Protein AF-A0A1D2A788-F1 (afdb_monomer_lite)

Organism: Auxenochlorella protothecoides (NCBI:txid3075)

InterPro domains:
  IPR019136 Transcription factor IIIC subunit 5, HTH domain [PF09734] (61-169)
  IPR040454 Transcription factor IIIC subunit Tfc1/Sfc1 [PTHR13230] (55-294)

pLDDT: mean 72.05, std 22.32, range [30.08, 96.31]

Structure (mmCIF, N/CA/C/O backbone):
data_AF-A0A1D2A788-F1
#
_entry.id   AF-A0A1D2A788-F1
#
loop_
_atom_site.group_PDB
_atom_site.id
_atom_site.type_symbol
_atom_site.label_atom_id
_atom_site.label_alt_id
_atom_site.label_comp_id
_atom_site.label_asym_id
_atom_site.label_entity_id
_atom_site.label_seq_id
_atom_site.pdbx_PDB_ins_code
_atom_site.Cartn_x
_atom_site.Cartn_y
_atom_site.Cartn_z
_atom_site.occupancy
_atom_site.B_iso_or_equiv
_atom_site.auth_seq_id
_atom_site.auth_comp_id
_atom_site.auth_asym_id
_atom_site.auth_atom_id
_atom_site.pdbx_PDB_model_num
ATOM 1 N N . MET A 1 1 ? -12.471 14.822 -64.734 1.00 42.50 1 MET A N 1
ATOM 2 C CA . MET A 1 1 ? -12.160 13.575 -65.464 1.00 42.50 1 MET A CA 1
ATOM 3 C C . MET A 1 1 ? -12.622 12.397 -64.624 1.00 42.50 1 MET A C 1
ATOM 5 O O . MET A 1 1 ? -12.261 12.350 -63.457 1.00 42.50 1 MET A O 1
ATOM 9 N N . GLN A 1 2 ? -13.419 11.494 -65.193 1.00 41.41 2 GLN A N 1
ATOM 10 C CA . GLN A 1 2 ? -13.737 10.174 -64.632 1.00 41.41 2 GLN A CA 1
ATOM 11 C C . GLN A 1 2 ? -13.157 9.117 -65.580 1.00 41.41 2 GLN A C 1
ATOM 13 O O . GLN A 1 2 ? -13.303 9.297 -66.782 1.00 41.41 2 GLN A O 1
ATOM 18 N N . TYR A 1 3 ? -12.551 8.053 -65.051 1.00 36.00 3 TYR A N 1
ATOM 19 C CA . TYR A 1 3 ? -12.364 6.714 -65.649 1.00 36.00 3 TYR A CA 1
ATOM 20 C C . TYR A 1 3 ? -11.919 5.823 -64.460 1.00 36.00 3 TYR A C 1
ATOM 22 O O . TYR A 1 3 ? -10.944 6.188 -63.811 1.00 36.00 3 TYR A O 1
ATOM 30 N N . VAL A 1 4 ? -12.671 4.853 -63.913 1.00 33.19 4 VAL A N 1
ATOM 31 C CA . VAL A 1 4 ? -13.422 3.680 -64.441 1.00 33.19 4 VAL A CA 1
ATOM 32 C C . VAL A 1 4 ? -12.551 2.404 -64.492 1.00 33.19 4 VAL A C 1
ATOM 34 O O . VAL A 1 4 ? -11.349 2.474 -64.724 1.00 33.19 4 VAL A O 1
ATOM 37 N N . GLN A 1 5 ? -13.176 1.264 -64.166 1.00 36.97 5 GLN A N 1
ATOM 38 C CA . GLN A 1 5 ? -12.629 -0.107 -64.035 1.00 36.97 5 GLN A CA 1
ATOM 39 C C . GLN A 1 5 ? -12.321 -0.732 -65.437 1.00 36.97 5 GLN A C 1
ATOM 41 O O . GLN A 1 5 ? -12.487 -0.036 -66.435 1.00 36.97 5 GLN A O 1
ATOM 46 N N . SER A 1 6 ? -11.845 -1.973 -65.655 1.00 34.47 6 SER A N 1
ATOM 47 C CA . SER A 1 6 ? -11.865 -3.246 -64.885 1.00 34.47 6 SER A CA 1
ATOM 48 C C . SER A 1 6 ? -10.710 -4.185 -65.335 1.00 34.47 6 SER A C 1
ATOM 50 O O . SER A 1 6 ? -10.154 -3.972 -66.407 1.00 34.47 6 SER A O 1
ATOM 52 N N . ASP A 1 7 ? -10.177 -5.087 -64.495 1.00 38.56 7 ASP A N 1
ATOM 53 C CA . ASP A 1 7 ? -10.473 -6.550 -64.367 1.00 38.56 7 ASP A CA 1
ATOM 54 C C . ASP A 1 7 ? -10.352 -7.411 -65.652 1.00 38.56 7 ASP A C 1
ATOM 56 O O . ASP A 1 7 ? -11.171 -7.263 -66.555 1.00 38.56 7 ASP A O 1
ATOM 60 N N . THR A 1 8 ? -9.419 -8.381 -65.657 1.00 32.81 8 THR A N 1
ATOM 61 C CA . THR A 1 8 ? -9.523 -9.706 -66.323 1.00 32.81 8 THR A CA 1
ATOM 62 C C . THR A 1 8 ? -8.589 -10.752 -65.664 1.00 32.81 8 THR A C 1
ATOM 64 O O . THR A 1 8 ? -7.524 -10.416 -65.150 1.00 32.81 8 THR A O 1
ATOM 67 N N . ARG A 1 9 ? -9.003 -12.036 -65.674 1.00 37.34 9 ARG A N 1
ATOM 68 C CA . ARG A 1 9 ? -8.348 -13.245 -65.074 1.00 37.34 9 ARG A CA 1
ATOM 69 C C . ARG A 1 9 ? -8.017 -14.271 -66.208 1.00 37.34 9 ARG A C 1
ATOM 71 O O . ARG A 1 9 ? -7.985 -13.775 -67.337 1.00 37.34 9 ARG A O 1
ATOM 78 N N . PRO A 1 10 ? -7.814 -15.620 -66.069 1.00 43.97 10 PRO A N 1
ATOM 79 C CA . PRO A 1 10 ? -7.845 -16.602 -64.946 1.00 43.97 10 PRO A CA 1
ATOM 80 C C . PRO A 1 10 ? -6.399 -16.926 -64.446 1.00 43.97 10 PRO A C 1
ATOM 82 O O . PRO A 1 10 ? -5.558 -16.046 -64.598 1.00 43.97 10 PRO A O 1
ATOM 85 N N . CYS A 1 11 ? -5.963 -18.016 -63.777 1.00 33.34 11 CYS A N 1
ATOM 86 C CA . CYS A 1 11 ? -6.418 -19.390 -63.408 1.00 33.34 11 CYS A CA 1
ATOM 87 C C . CYS A 1 11 ? -6.206 -19.634 -61.882 1.00 33.34 11 CYS A C 1
ATOM 89 O O . CYS A 1 11 ? -5.687 -18.746 -61.212 1.00 33.34 11 CYS A O 1
ATOM 91 N N . GLU A 1 12 ? -6.638 -20.691 -61.170 1.00 35.47 12 GLU A N 1
ATOM 92 C CA . GLU A 1 12 ? -6.896 -22.142 -61.392 1.00 35.47 12 GLU A CA 1
ATOM 93 C C . GLU A 1 12 ? -5.656 -23.065 -61.501 1.00 35.47 12 GLU A C 1
ATOM 95 O O . GLU A 1 12 ? -4.710 -22.737 -62.206 1.00 35.47 12 GLU A O 1
ATOM 100 N N . ALA A 1 13 ? -5.607 -24.262 -60.888 1.00 32.56 13 ALA A N 1
ATOM 101 C CA . ALA A 1 13 ? -6.345 -24.822 -59.734 1.00 32.56 13 ALA A CA 1
ATOM 102 C C . ALA A 1 13 ? -5.654 -26.119 -59.232 1.00 32.56 13 ALA A C 1
ATOM 104 O O . ALA A 1 13 ? -5.065 -26.846 -60.029 1.00 32.56 13 ALA A O 1
ATOM 105 N N . ALA A 1 14 ? -5.783 -26.456 -57.942 1.00 31.45 14 ALA A N 1
ATOM 106 C CA . ALA A 1 14 ? -5.516 -27.799 -57.404 1.00 31.45 14 ALA A CA 1
ATOM 107 C C . ALA A 1 14 ? -6.359 -28.029 -56.133 1.00 31.45 14 ALA A C 1
ATOM 109 O O . ALA A 1 14 ? -6.328 -27.206 -55.219 1.00 31.45 14 ALA A O 1
ATOM 110 N N . SER A 1 15 ? -7.137 -29.114 -56.094 1.00 31.67 15 SER A N 1
ATOM 111 C CA . SER A 1 15 ? -8.237 -29.298 -55.130 1.00 31.67 15 SER A CA 1
ATOM 112 C C . SER A 1 15 ? -7.939 -30.298 -54.007 1.00 31.67 15 SER A C 1
ATOM 114 O O . SER A 1 15 ? -7.085 -31.173 -54.133 1.00 31.67 15 SER A O 1
ATOM 116 N N . LEU A 1 16 ? -8.716 -30.184 -52.925 1.00 41.06 16 LEU A N 1
ATOM 117 C CA . LEU A 1 16 ? -8.833 -31.170 -51.841 1.00 41.06 16 LEU A CA 1
ATOM 118 C C . LEU A 1 16 ? -9.445 -32.499 -52.346 1.00 41.06 16 LEU A C 1
ATOM 120 O O . LEU A 1 16 ? -10.092 -32.524 -53.395 1.00 41.06 16 LEU A O 1
ATOM 124 N N . PRO A 1 17 ? -9.307 -33.588 -51.571 1.00 38.03 17 PRO A N 1
ATOM 125 C CA . PRO A 1 17 ? -10.432 -33.985 -50.709 1.00 38.03 17 PRO A CA 1
ATOM 126 C C . PRO A 1 17 ? -10.072 -33.894 -49.210 1.00 38.03 17 PRO A C 1
ATOM 128 O O . PRO A 1 17 ? -8.906 -34.012 -48.852 1.00 38.03 17 PRO A O 1
ATOM 131 N N . SER A 1 18 ? -10.968 -33.570 -48.272 1.00 35.66 18 SER A N 1
ATOM 132 C CA . SER A 1 18 ? -12.422 -33.804 -48.150 1.00 35.66 18 SER A CA 1
ATOM 133 C C . SER A 1 18 ? -12.797 -35.207 -47.665 1.00 35.66 18 SER A C 1
ATOM 135 O O . SER A 1 18 ? -13.209 -36.044 -48.458 1.00 35.66 18 SER A O 1
ATOM 137 N N . ASP A 1 19 ? -12.789 -35.372 -46.344 1.00 32.19 19 ASP A N 1
ATOM 138 C CA . ASP A 1 19 ? -13.819 -36.127 -45.622 1.00 32.19 19 ASP A CA 1
ATOM 139 C C . ASP A 1 19 ? -14.346 -35.241 -44.482 1.00 32.19 19 ASP A C 1
ATOM 141 O O . ASP A 1 19 ? -13.608 -34.405 -43.952 1.00 32.19 19 ASP A O 1
ATOM 145 N N . ALA A 1 20 ? -15.633 -35.358 -44.144 1.00 34.03 20 ALA A N 1
ATOM 146 C CA . ALA A 1 20 ? -16.312 -34.413 -43.255 1.00 34.03 20 ALA A CA 1
ATOM 147 C C . ALA A 1 20 ? -17.452 -35.053 -42.450 1.00 34.03 20 ALA A C 1
ATOM 149 O O . ALA A 1 20 ? -18.209 -35.859 -42.981 1.00 34.03 20 ALA A O 1
ATOM 150 N N . ILE A 1 21 ? -17.654 -34.577 -41.216 1.00 38.47 21 ILE A N 1
ATOM 151 C CA . ILE A 1 21 ? -18.960 -34.562 -40.535 1.00 38.47 21 ILE A CA 1
ATOM 152 C C . ILE A 1 21 ? -19.131 -33.184 -39.858 1.00 38.47 21 ILE A C 1
ATOM 154 O O . ILE A 1 21 ? -18.178 -32.693 -39.249 1.00 38.47 21 ILE A O 1
ATOM 158 N N . PRO A 1 22 ? -20.300 -32.522 -39.979 1.00 39.50 22 PRO A N 1
ATOM 159 C CA . PRO A 1 22 ? -20.513 -31.171 -39.461 1.00 39.50 22 PRO A CA 1
ATOM 160 C C . PRO A 1 22 ? -21.091 -31.143 -38.036 1.00 39.50 22 PRO A C 1
ATOM 162 O O . PRO A 1 22 ? -21.820 -32.043 -37.630 1.00 39.50 22 PRO A O 1
ATOM 165 N N . GLY A 1 23 ? -20.878 -30.025 -37.332 1.00 49.38 23 GLY A N 1
ATOM 166 C CA . GLY A 1 23 ? -21.744 -29.611 -36.220 1.00 49.38 23 GLY A CA 1
ATOM 167 C C . GLY A 1 23 ? -21.335 -30.055 -34.813 1.00 49.38 23 GLY A C 1
ATOM 168 O O . GLY A 1 23 ? -22.097 -30.747 -34.146 1.00 49.38 23 GLY A O 1
ATOM 169 N N . ALA A 1 24 ? -20.201 -29.561 -34.309 1.00 35.31 24 ALA A N 1
ATOM 170 C CA . ALA A 1 24 ? -19.938 -29.499 -32.869 1.00 35.31 24 ALA A CA 1
ATOM 171 C C . ALA A 1 24 ? -19.079 -28.272 -32.517 1.00 35.31 24 ALA A C 1
ATOM 173 O O . ALA A 1 24 ? -17.955 -28.144 -32.999 1.00 35.31 24 ALA A O 1
ATOM 174 N N . LEU A 1 25 ? -19.579 -27.392 -31.640 1.00 48.88 25 LEU A N 1
ATOM 175 C CA . LEU A 1 25 ? -18.682 -26.591 -30.801 1.00 48.88 25 LEU A CA 1
ATOM 176 C C . LEU A 1 25 ? -18.132 -27.522 -29.708 1.00 48.88 25 LEU A C 1
ATOM 178 O O . LEU A 1 25 ? -18.936 -28.227 -29.095 1.00 48.88 25 LEU A O 1
ATOM 182 N N . PRO A 1 26 ? -16.827 -27.498 -29.388 1.00 44.31 26 PRO A N 1
ATOM 183 C CA . PRO A 1 26 ? -16.365 -27.986 -28.096 1.00 44.31 26 PRO A CA 1
ATOM 184 C C . PRO A 1 26 ? -16.891 -27.036 -26.994 1.00 44.31 26 PRO A C 1
ATOM 186 O O . PRO A 1 26 ? -16.586 -25.840 -27.038 1.00 44.31 26 PRO A O 1
ATOM 189 N N . PRO A 1 27 ? -17.711 -27.512 -26.036 1.00 36.62 27 PRO A N 1
ATOM 190 C CA . PRO A 1 27 ? -18.237 -26.688 -24.947 1.00 36.62 27 PRO A CA 1
ATOM 191 C C . PRO A 1 27 ? -17.208 -26.532 -23.811 1.00 36.62 27 PRO A C 1
ATOM 193 O O . PRO A 1 27 ? -16.157 -27.172 -23.826 1.00 36.62 27 PRO A O 1
ATOM 196 N N . GLY A 1 28 ? -17.537 -25.725 -22.794 1.00 33.78 28 GLY A N 1
ATOM 197 C CA . GLY A 1 28 ? -16.787 -25.689 -21.527 1.00 33.78 28 GLY A CA 1
ATOM 198 C C . GLY A 1 28 ? -16.074 -24.378 -21.185 1.00 33.78 28 GLY A C 1
ATOM 199 O O . GLY A 1 28 ? -15.173 -24.386 -20.352 1.00 33.78 28 GLY A O 1
ATOM 200 N N . PHE A 1 29 ? -16.470 -23.238 -21.766 1.00 36.53 29 PHE A N 1
ATOM 201 C CA . PHE A 1 29 ? -16.061 -21.914 -21.260 1.00 36.53 29 PHE A CA 1
ATOM 202 C C . PHE A 1 29 ? -16.920 -21.470 -20.057 1.00 36.53 29 PHE A C 1
ATOM 204 O O . PHE A 1 29 ? -17.380 -20.329 -19.977 1.00 36.53 29 PHE A O 1
ATOM 211 N N . ASP A 1 30 ? -17.139 -22.387 -19.114 1.00 35.66 30 ASP A N 1
ATOM 212 C CA . ASP A 1 30 ? -17.884 -22.119 -17.891 1.00 35.66 30 ASP A CA 1
ATOM 213 C C . ASP A 1 30 ? -17.066 -21.215 -16.968 1.00 35.66 30 ASP A C 1
ATOM 215 O O . ASP A 1 30 ? -16.058 -21.607 -16.379 1.00 35.66 30 ASP A O 1
ATOM 219 N N . ARG A 1 31 ? -17.533 -19.973 -16.815 1.00 47.28 31 ARG A N 1
ATOM 220 C CA . ARG A 1 31 ? -17.106 -19.080 -15.733 1.00 47.28 31 ARG A CA 1
ATOM 221 C C . ARG A 1 31 ? -17.826 -19.451 -14.436 1.00 47.28 31 ARG A C 1
ATOM 223 O O . ARG A 1 31 ? -18.517 -18.618 -13.857 1.00 47.28 31 ARG A O 1
ATOM 230 N N . GLU A 1 32 ? -17.638 -20.688 -13.989 1.00 37.59 32 GLU A N 1
ATOM 231 C CA . GLU A 1 32 ? -17.997 -21.111 -12.635 1.00 37.59 32 GLU A CA 1
ATOM 232 C C . GLU A 1 32 ? -17.168 -20.296 -11.624 1.00 37.59 32 GLU A C 1
ATOM 234 O O . GLU A 1 32 ? -15.934 -20.403 -11.608 1.00 37.59 32 GLU A O 1
ATOM 239 N N . PRO A 1 33 ? -17.787 -19.449 -10.780 1.00 40.97 33 PRO A N 1
ATOM 240 C CA . PRO A 1 33 ? -17.085 -18.865 -9.650 1.00 40.97 33 PRO A CA 1
ATOM 241 C C . PRO A 1 33 ? -16.833 -19.968 -8.616 1.00 40.97 33 PRO A C 1
ATOM 243 O O . PRO A 1 33 ? -17.739 -20.732 -8.294 1.00 40.97 33 PRO A O 1
ATOM 246 N N . LEU A 1 34 ? -15.624 -20.036 -8.048 1.00 35.53 34 LEU A N 1
ATOM 247 C CA . LEU A 1 34 ? -15.287 -21.026 -7.017 1.00 35.53 34 LEU A CA 1
ATOM 248 C C . LEU A 1 34 ? -15.974 -20.717 -5.672 1.00 35.53 34 LEU A C 1
ATOM 250 O O . LEU A 1 34 ? -15.359 -20.260 -4.708 1.00 35.53 34 LEU A O 1
ATOM 254 N N . CYS A 1 35 ? -17.265 -21.018 -5.613 1.00 43.53 35 CYS A N 1
ATOM 255 C CA . CYS A 1 35 ? -18.026 -21.304 -4.407 1.00 43.53 35 CYS A CA 1
ATOM 256 C C . CYS A 1 35 ? -18.277 -22.827 -4.391 1.00 43.53 35 CYS A C 1
ATOM 258 O O . CYS A 1 35 ? -18.547 -23.424 -5.421 1.00 43.53 35 CYS A O 1
ATOM 260 N N . THR A 1 36 ? -18.174 -23.542 -3.274 1.00 37.28 36 THR A N 1
ATOM 261 C CA . THR A 1 36 ? -18.467 -23.135 -1.894 1.00 37.28 36 THR A CA 1
ATOM 262 C C . THR A 1 36 ? -17.480 -23.742 -0.888 1.00 37.28 36 THR A C 1
ATOM 264 O O . THR A 1 36 ? -16.831 -24.749 -1.160 1.00 37.28 36 THR A O 1
ATOM 267 N N . LEU A 1 37 ? -17.437 -23.169 0.318 1.00 38.56 37 LEU A N 1
ATOM 268 C CA . LEU A 1 37 ? -17.090 -23.899 1.542 1.00 38.56 37 LEU A CA 1
ATOM 269 C C . LEU A 1 37 ? -18.203 -23.677 2.591 1.00 38.56 37 LEU A C 1
ATOM 271 O O . LEU A 1 37 ? -18.884 -22.650 2.519 1.00 38.56 37 LEU A O 1
ATOM 275 N N . PRO A 1 38 ? -18.452 -24.625 3.520 1.00 35.03 38 PRO A N 1
ATOM 276 C CA . PRO A 1 38 ? -19.708 -24.659 4.278 1.00 35.03 38 PRO A CA 1
ATOM 277 C C . PRO A 1 38 ? -19.782 -23.654 5.446 1.00 35.03 38 PRO A C 1
ATOM 279 O O . PRO A 1 38 ? -18.748 -23.233 5.969 1.00 35.03 38 PRO A O 1
ATOM 282 N N . PRO A 1 39 ? -20.995 -23.296 5.913 1.00 53.69 39 PRO A N 1
ATOM 283 C CA . PRO A 1 39 ? -21.180 -22.274 6.937 1.00 53.69 39 PRO A CA 1
ATOM 284 C C . PRO A 1 39 ? -21.062 -22.816 8.373 1.00 53.69 39 PRO A C 1
ATOM 286 O O . PRO A 1 39 ? -21.968 -23.471 8.882 1.00 53.69 39 PRO A O 1
ATOM 289 N N . ALA A 1 40 ? -19.996 -22.431 9.074 1.00 38.56 40 ALA A N 1
ATOM 290 C CA . ALA A 1 40 ? -19.970 -22.345 10.535 1.00 38.56 40 ALA A CA 1
ATOM 291 C C . ALA A 1 40 ? -18.965 -21.266 10.973 1.00 38.56 40 ALA A C 1
ATOM 293 O O . ALA A 1 40 ? -17.880 -21.166 10.411 1.00 38.56 40 ALA A O 1
ATOM 294 N N . PHE A 1 41 ? -19.323 -20.469 11.985 1.00 36.41 41 PHE A N 1
ATOM 295 C CA . PHE A 1 41 ? -18.475 -19.426 12.586 1.00 36.41 41 PHE A CA 1
ATOM 296 C C . PHE A 1 41 ? -17.942 -18.350 11.622 1.00 36.41 41 PHE A C 1
ATOM 298 O O . PHE A 1 41 ? -16.736 -18.175 11.451 1.00 36.41 41 PHE A O 1
ATOM 305 N N . LEU A 1 42 ? -18.854 -17.515 11.109 1.00 38.78 42 LEU A N 1
ATOM 306 C CA . LEU A 1 42 ? -18.528 -16.188 10.570 1.00 38.78 42 LEU A CA 1
ATOM 307 C C . LEU A 1 42 ? -18.001 -15.243 11.673 1.00 38.78 42 LEU A C 1
ATOM 309 O O . LEU A 1 42 ? -18.662 -14.289 12.077 1.00 38.78 42 LEU A O 1
ATOM 313 N N . ARG A 1 43 ? -16.766 -15.469 12.131 1.00 43.84 43 ARG A N 1
ATOM 314 C CA . ARG A 1 43 ? -15.893 -14.367 12.547 1.00 43.84 43 ARG A CA 1
ATOM 315 C C . ARG A 1 43 ? -15.213 -13.866 11.279 1.00 43.84 43 ARG A C 1
ATOM 317 O O . ARG A 1 43 ? -14.295 -14.507 10.778 1.00 43.84 43 ARG A O 1
ATOM 324 N N . GLY A 1 44 ? -15.722 -12.762 10.729 1.00 40.88 44 GLY A N 1
ATOM 325 C CA . GLY A 1 44 ? -15.125 -12.123 9.554 1.00 40.88 44 GLY A CA 1
ATOM 326 C C . GLY A 1 44 ? -13.669 -11.702 9.808 1.00 40.88 44 GLY A C 1
ATOM 327 O O . GLY A 1 44 ? -13.251 -11.638 10.967 1.00 40.88 44 GLY A O 1
ATOM 328 N N . PRO A 1 45 ? -12.886 -11.403 8.754 1.00 40.12 45 PRO A N 1
ATOM 329 C CA . PRO A 1 45 ? -11.501 -10.963 8.896 1.00 40.12 45 PRO A CA 1
ATOM 330 C C . PRO A 1 45 ? -11.450 -9.633 9.660 1.00 40.12 45 PRO A C 1
ATOM 332 O O . PRO A 1 45 ? -11.678 -8.560 9.102 1.00 40.12 45 PRO A O 1
ATOM 335 N N . VAL A 1 46 ? -11.179 -9.705 10.964 1.00 42.78 46 VAL A N 1
ATOM 336 C CA . VAL A 1 46 ? -11.128 -8.527 11.831 1.00 42.78 46 VAL A CA 1
ATOM 337 C C . VAL A 1 46 ? -9.908 -7.697 11.440 1.00 42.78 46 VAL A C 1
ATOM 339 O O . VAL A 1 46 ? -8.770 -8.119 11.656 1.00 42.78 46 VAL A O 1
ATOM 342 N N . TYR A 1 47 ? -10.125 -6.497 10.892 1.00 42.03 47 TYR A N 1
ATOM 343 C CA . TYR A 1 47 ? -9.052 -5.562 10.526 1.00 42.03 47 TYR A CA 1
ATOM 344 C C . TYR A 1 47 ? -8.442 -4.852 11.758 1.00 42.03 47 TYR A C 1
ATOM 346 O O . TYR A 1 47 ? -8.290 -3.632 11.819 1.00 42.03 47 TYR A O 1
ATOM 354 N N . GLU A 1 48 ? -8.062 -5.653 12.754 1.00 36.59 48 GLU A N 1
ATOM 355 C CA . GLU A 1 48 ? -7.318 -5.265 13.954 1.00 36.59 48 GLU A CA 1
ATOM 356 C C . GLU A 1 48 ? -5.885 -5.823 13.963 1.00 36.59 48 GLU A C 1
ATOM 358 O O . GLU A 1 48 ? -5.178 -5.691 14.954 1.00 36.59 48 GLU A O 1
ATOM 363 N N . PHE A 1 49 ? -5.366 -6.385 12.866 1.00 38.62 49 PHE A N 1
ATOM 364 C CA . PHE A 1 49 ? -4.027 -7.006 12.857 1.00 38.62 49 PHE A CA 1
ATOM 365 C C . PHE A 1 49 ? -2.814 -6.044 12.921 1.00 38.62 49 PHE A C 1
ATOM 367 O O . PHE A 1 49 ? -1.669 -6.463 12.754 1.00 38.62 49 PHE A O 1
ATOM 374 N N . TYR A 1 50 ? -3.042 -4.773 13.277 1.00 36.47 50 TYR A N 1
ATOM 375 C CA . TYR A 1 50 ? -2.019 -3.856 13.815 1.00 36.47 50 TYR A CA 1
ATOM 376 C C . TYR A 1 50 ? -2.206 -3.502 15.304 1.00 36.47 50 TYR A C 1
ATOM 378 O O . TYR A 1 50 ? -1.361 -2.827 15.889 1.00 36.47 50 TYR A O 1
ATOM 386 N N . HIS A 1 51 ? -3.267 -3.994 15.943 1.00 39.56 51 HIS A N 1
ATOM 387 C CA . HIS A 1 51 ? -3.651 -3.738 17.330 1.00 39.56 51 HIS A CA 1
ATOM 388 C C . HIS A 1 51 ? -3.140 -4.808 18.319 1.00 39.56 51 HIS A C 1
ATOM 390 O O . HIS A 1 51 ? -3.737 -5.026 19.370 1.00 39.56 51 HIS A O 1
ATOM 396 N N . THR A 1 52 ? -1.964 -5.414 18.075 1.00 30.08 52 THR A N 1
ATOM 397 C CA . THR A 1 52 ? -1.255 -6.105 19.172 1.00 30.08 52 THR A CA 1
ATOM 398 C C . THR A 1 52 ? -0.856 -5.074 20.227 1.00 30.08 52 THR A C 1
ATOM 400 O O . THR A 1 52 ? -0.020 -4.205 19.956 1.00 30.08 52 THR A O 1
ATOM 403 N N . ALA A 1 53 ? -1.475 -5.177 21.401 1.00 33.44 53 ALA A N 1
ATOM 404 C CA . ALA A 1 53 ? -1.432 -4.220 22.499 1.00 33.44 53 ALA A CA 1
ATOM 405 C C . ALA A 1 53 ? -0.047 -3.623 22.806 1.00 33.44 53 ALA A C 1
ATOM 407 O O . ALA A 1 53 ? 0.956 -4.330 22.835 1.00 33.44 53 ALA A O 1
ATOM 408 N N . ALA A 1 54 ? -0.047 -2.318 23.109 1.00 35.84 54 ALA A N 1
ATOM 409 C CA . ALA A 1 54 ? 0.852 -1.609 24.033 1.00 35.84 54 ALA A CA 1
ATOM 410 C C . ALA A 1 54 ? 2.378 -1.867 23.981 1.00 35.84 54 ALA A C 1
ATOM 412 O O . ALA A 1 54 ? 3.073 -1.458 24.907 1.00 35.84 54 ALA A O 1
ATOM 413 N N . ALA A 1 55 ? 2.913 -2.453 22.905 1.00 39.84 55 ALA A N 1
ATOM 414 C CA . ALA A 1 55 ? 4.329 -2.798 22.785 1.00 39.84 55 ALA A CA 1
ATOM 415 C C . ALA A 1 55 ? 5.228 -1.610 23.158 1.00 39.84 55 ALA A C 1
ATOM 417 O O . ALA A 1 55 ? 5.069 -0.504 22.620 1.00 39.84 55 ALA A O 1
ATOM 418 N N . SER A 1 56 ? 6.176 -1.823 24.066 1.00 48.28 56 SER A N 1
ATOM 419 C CA . SER A 1 56 ? 7.110 -0.789 24.514 1.00 48.28 56 SER A CA 1
ATOM 420 C C . SER A 1 56 ? 7.906 -0.195 23.342 1.00 48.28 56 SER A C 1
ATOM 422 O O . SER A 1 56 ? 8.055 -0.806 22.278 1.00 48.28 56 SER A O 1
ATOM 424 N N . LEU A 1 57 ? 8.471 1.008 23.509 1.00 50.91 57 LEU A N 1
ATOM 425 C CA . LEU A 1 57 ? 9.392 1.556 22.499 1.00 50.91 57 LEU A CA 1
ATOM 426 C C . LEU A 1 57 ? 10.621 0.651 22.301 1.00 50.91 57 LEU A C 1
ATOM 428 O O . LEU A 1 57 ? 11.166 0.608 21.198 1.00 50.91 57 LEU A O 1
ATOM 432 N N . GLN A 1 58 ? 11.018 -0.112 23.327 1.00 45.12 58 GLN A N 1
ATOM 433 C CA . GLN A 1 58 ? 12.023 -1.170 23.220 1.00 45.12 58 GLN A CA 1
ATOM 434 C C . GLN A 1 58 ? 11.546 -2.330 22.345 1.00 45.12 58 GLN A C 1
ATOM 436 O O . GLN A 1 58 ? 12.255 -2.667 21.404 1.00 45.12 58 GLN A O 1
ATOM 441 N N . GLU A 1 59 ? 10.349 -2.883 22.552 1.00 41.44 59 GLU A N 1
ATOM 442 C CA . GLU A 1 59 ? 9.809 -3.934 21.676 1.00 41.44 59 GLU A CA 1
ATOM 443 C C . GLU A 1 59 ? 9.604 -3.465 20.239 1.00 41.44 59 GLU A C 1
ATOM 445 O O . GLU A 1 59 ? 9.913 -4.207 19.315 1.00 41.44 59 GLU A O 1
ATOM 450 N N . ARG A 1 60 ? 9.110 -2.242 20.006 1.00 47.62 60 ARG A N 1
ATOM 451 C CA . ARG A 1 60 ? 8.951 -1.719 18.637 1.00 47.62 60 ARG A CA 1
ATOM 452 C C . ARG A 1 60 ? 10.307 -1.581 17.942 1.00 47.62 60 ARG A C 1
ATOM 454 O O . ARG A 1 60 ? 10.445 -2.002 16.795 1.00 47.62 60 ARG A O 1
ATOM 461 N N . ARG A 1 61 ? 11.330 -1.092 18.655 1.00 43.03 61 ARG A N 1
ATOM 462 C CA . ARG A 1 61 ? 12.724 -1.057 18.174 1.00 43.03 61 ARG A CA 1
ATOM 463 C C . ARG A 1 61 ? 13.337 -2.457 18.031 1.00 43.03 61 ARG A C 1
ATOM 465 O O . ARG A 1 61 ? 14.162 -2.652 17.144 1.00 43.03 61 ARG A O 1
ATOM 472 N N . ALA A 1 62 ? 12.930 -3.428 18.849 1.00 37.97 62 ALA A N 1
ATOM 473 C CA . ALA A 1 62 ? 13.352 -4.824 18.747 1.00 37.97 62 ALA A CA 1
ATOM 474 C C . ALA A 1 62 ? 12.732 -5.496 17.516 1.00 37.97 62 ALA A C 1
ATOM 476 O O . ALA A 1 62 ? 13.483 -5.992 16.690 1.00 37.97 62 ALA A O 1
ATOM 477 N N . ARG A 1 63 ? 11.410 -5.396 17.306 1.00 47.25 63 ARG A N 1
ATOM 478 C CA . ARG A 1 63 ? 10.704 -5.880 16.102 1.00 47.25 63 ARG A CA 1
ATOM 479 C C . ARG A 1 63 ? 11.251 -5.232 14.817 1.00 47.25 63 ARG A C 1
ATOM 481 O O . ARG A 1 63 ? 11.364 -5.895 13.792 1.00 47.25 63 ARG A O 1
ATOM 488 N N . GLN A 1 64 ? 11.663 -3.959 14.869 1.00 44.38 64 GLN A N 1
ATOM 489 C CA . GLN A 1 64 ? 12.374 -3.293 13.763 1.00 44.38 64 GLN A CA 1
ATOM 490 C C . GLN A 1 64 ? 13.804 -3.820 13.530 1.00 44.38 64 GLN A C 1
ATOM 492 O O . GLN A 1 64 ? 14.285 -3.758 12.402 1.00 44.38 64 GLN A O 1
ATOM 497 N N . ARG A 1 65 ? 14.486 -4.334 14.563 1.00 39.12 65 ARG A N 1
ATOM 498 C CA . ARG A 1 65 ? 15.852 -4.892 14.484 1.00 39.12 65 ARG A CA 1
ATOM 499 C C . ARG A 1 65 ? 15.893 -6.406 14.240 1.00 39.12 65 ARG A C 1
ATOM 501 O O . ARG A 1 65 ? 16.872 -6.878 13.679 1.00 39.12 65 ARG A O 1
ATOM 508 N N . SER A 1 66 ? 14.842 -7.145 14.595 1.00 42.59 66 SER A N 1
ATOM 509 C CA . SER A 1 66 ? 14.670 -8.585 14.336 1.00 42.59 66 SER A CA 1
ATOM 510 C C . SER A 1 66 ? 13.988 -8.881 12.993 1.00 42.59 66 SER A C 1
ATOM 512 O O . SER A 1 66 ? 13.686 -10.030 12.679 1.00 42.59 66 SER A O 1
ATOM 514 N N . SER A 1 67 ? 13.712 -7.847 12.194 1.00 54.25 67 SER A N 1
ATOM 515 C CA . SER A 1 67 ? 13.200 -7.979 10.833 1.00 54.25 67 SER A CA 1
ATOM 516 C C . SER A 1 67 ? 14.305 -8.496 9.901 1.00 54.25 67 SER A C 1
ATOM 518 O O . SER A 1 67 ? 14.931 -7.716 9.184 1.00 54.25 67 SER A O 1
ATOM 520 N N . ASN A 1 68 ? 14.478 -9.821 9.840 1.00 65.56 68 ASN A N 1
ATOM 521 C CA . ASN A 1 68 ? 15.405 -10.526 8.932 1.00 65.56 68 ASN A CA 1
ATOM 522 C C . ASN A 1 68 ? 15.097 -10.330 7.423 1.00 65.56 68 ASN A C 1
ATOM 524 O O . ASN A 1 68 ? 15.752 -10.908 6.557 1.00 65.56 68 ASN A O 1
ATOM 528 N N . VAL A 1 69 ? 14.091 -9.517 7.090 1.00 78.19 69 VAL A N 1
ATOM 529 C CA . VAL A 1 69 ? 13.664 -9.178 5.730 1.00 78.19 69 VAL A CA 1
ATOM 530 C C . VAL A 1 69 ? 14.756 -8.400 4.990 1.00 78.19 69 VAL A C 1
ATOM 532 O O . VAL A 1 69 ? 15.029 -7.233 5.292 1.00 78.19 69 VAL A O 1
ATOM 535 N N . THR A 1 70 ? 15.335 -9.012 3.954 1.00 86.19 70 THR A N 1
ATOM 536 C CA . THR A 1 70 ? 16.271 -8.331 3.048 1.00 86.19 70 THR A CA 1
ATOM 537 C C . THR A 1 70 ? 15.613 -7.071 2.475 1.00 86.19 70 THR A C 1
ATOM 539 O O . THR A 1 70 ? 14.515 -7.134 1.926 1.00 86.19 70 THR A O 1
ATOM 542 N N . SER A 1 71 ? 16.260 -5.914 2.637 1.00 88.25 71 SER A N 1
ATOM 543 C CA . SER A 1 71 ? 15.652 -4.606 2.357 1.00 88.25 71 SER A CA 1
ATOM 544 C C . SER A 1 71 ? 16.592 -3.721 1.535 1.00 88.25 71 SER A C 1
ATOM 546 O O . SER A 1 71 ? 17.562 -3.193 2.091 1.00 88.25 71 SER A O 1
ATOM 548 N N . ILE A 1 72 ? 16.288 -3.553 0.244 1.00 90.31 72 ILE A N 1
ATOM 549 C CA . ILE A 1 72 ? 17.110 -2.849 -0.763 1.00 90.31 72 ILE A CA 1
ATOM 550 C C . ILE A 1 72 ? 16.637 -1.408 -1.010 1.00 90.31 72 ILE A C 1
ATOM 552 O O . ILE A 1 72 ? 15.526 -1.028 -0.630 1.00 90.31 72 ILE A O 1
ATOM 556 N N . ARG A 1 73 ? 17.470 -0.588 -1.649 1.00 90.25 73 ARG A N 1
ATOM 557 C CA . ARG A 1 73 ? 17.105 0.716 -2.224 1.00 90.25 73 ARG A CA 1
ATOM 558 C C . ARG A 1 73 ? 16.564 0.539 -3.643 1.00 90.25 73 ARG A C 1
ATOM 560 O O . ARG A 1 73 ? 16.828 -0.465 -4.298 1.00 90.25 73 ARG A O 1
ATOM 567 N N . PHE A 1 74 ? 15.845 1.541 -4.140 1.00 88.69 74 PHE A N 1
ATOM 568 C CA . PHE A 1 74 ? 15.380 1.564 -5.530 1.00 88.69 74 PHE A CA 1
ATOM 569 C C . PHE A 1 74 ? 16.525 1.543 -6.560 1.00 88.69 74 PHE A C 1
ATOM 571 O O . PHE A 1 74 ? 16.361 0.976 -7.636 1.00 88.69 74 PHE A O 1
ATOM 578 N N . SER A 1 75 ? 17.686 2.112 -6.222 1.00 88.88 75 SER A N 1
ATOM 579 C CA . SER A 1 75 ? 18.869 2.200 -7.087 1.00 88.88 75 SER A CA 1
ATOM 580 C C . SER A 1 75 ? 19.819 0.992 -7.029 1.00 88.88 75 SER A C 1
ATOM 582 O O . SER A 1 75 ? 20.785 0.959 -7.787 1.00 88.88 75 SER A O 1
ATOM 584 N N . ASP A 1 76 ? 19.571 -0.014 -6.179 1.00 88.00 76 ASP A N 1
ATOM 585 C CA . ASP A 1 76 ? 20.474 -1.168 -6.046 1.00 88.00 76 ASP A CA 1
ATOM 586 C C . ASP A 1 76 ? 20.365 -2.079 -7.296 1.00 88.00 76 ASP A C 1
ATOM 588 O O . ASP A 1 76 ? 19.281 -2.604 -7.572 1.00 88.00 76 ASP A O 1
ATOM 592 N N . PRO A 1 77 ? 21.437 -2.316 -8.079 1.00 80.38 77 PRO A N 1
ATOM 593 C CA . PRO A 1 77 ? 21.333 -2.911 -9.422 1.00 80.38 77 PRO A CA 1
ATOM 594 C C . PRO A 1 77 ? 20.973 -4.407 -9.447 1.00 80.38 77 PRO A C 1
ATOM 596 O O . PRO A 1 77 ? 20.780 -4.970 -10.520 1.00 80.38 77 PRO A O 1
ATOM 599 N N . GLN A 1 78 ? 20.883 -5.071 -8.292 1.00 79.88 78 GLN A N 1
ATOM 600 C CA . GLN A 1 78 ? 20.530 -6.488 -8.184 1.00 79.88 78 GLN A CA 1
ATOM 601 C C . GLN A 1 78 ? 19.422 -6.693 -7.150 1.00 79.88 78 GLN A C 1
ATOM 603 O O . GLN A 1 78 ? 19.573 -6.334 -5.982 1.00 79.88 78 GLN A O 1
ATOM 608 N N . THR A 1 79 ? 18.321 -7.327 -7.555 1.00 82.19 79 THR A N 1
ATOM 609 C CA . THR A 1 79 ? 17.293 -7.796 -6.618 1.00 82.19 79 THR A CA 1
ATOM 610 C C . THR A 1 79 ? 17.746 -9.053 -5.872 1.00 82.19 79 THR A C 1
ATOM 612 O O . THR A 1 79 ? 18.409 -9.910 -6.468 1.00 82.19 79 THR A O 1
ATOM 615 N N . PRO A 1 80 ? 17.339 -9.243 -4.602 1.00 81.56 80 PRO A N 1
ATOM 616 C CA . PRO A 1 80 ? 17.614 -10.467 -3.862 1.00 81.56 80 PRO A CA 1
ATOM 617 C C . PRO A 1 80 ? 17.060 -11.701 -4.583 1.00 81.56 80 PRO A C 1
ATOM 619 O O . PRO A 1 80 ? 15.846 -11.890 -4.708 1.00 81.56 80 PRO A O 1
ATOM 622 N N . ARG A 1 81 ? 17.969 -12.565 -5.044 1.00 75.00 81 ARG A N 1
ATOM 623 C CA . ARG A 1 81 ? 17.627 -13.886 -5.583 1.00 75.00 81 ARG A CA 1
ATOM 624 C C . ARG A 1 81 ? 17.045 -14.775 -4.473 1.00 75.00 81 ARG A C 1
ATOM 626 O O . ARG A 1 81 ? 17.180 -14.485 -3.277 1.00 75.00 81 ARG A O 1
ATOM 633 N N . VAL A 1 82 ? 16.385 -15.861 -4.869 1.00 63.69 82 VAL A N 1
ATOM 634 C CA . VAL A 1 82 ? 15.969 -16.916 -3.936 1.00 63.69 82 VAL A CA 1
ATOM 635 C C . VAL A 1 82 ? 17.232 -17.560 -3.362 1.00 63.69 82 VAL A C 1
ATOM 637 O O . VAL A 1 82 ? 18.059 -18.085 -4.105 1.00 63.69 82 VAL A O 1
ATOM 640 N N . ALA A 1 83 ? 17.408 -17.491 -2.043 1.00 56.72 83 ALA A N 1
ATOM 641 C CA . ALA A 1 83 ? 18.521 -18.153 -1.375 1.00 56.72 83 ALA A CA 1
ATOM 642 C C . ALA A 1 83 ? 18.204 -19.650 -1.262 1.00 56.72 83 ALA A C 1
ATOM 644 O O . ALA A 1 83 ? 17.338 -20.034 -0.478 1.00 56.72 83 ALA A O 1
ATOM 645 N N . GLY A 1 84 ? 18.915 -20.495 -2.018 1.00 51.22 84 GLY A N 1
ATOM 646 C CA . GLY A 1 84 ? 18.661 -21.943 -2.139 1.00 51.22 84 GLY A CA 1
ATOM 647 C C . GLY A 1 84 ? 18.834 -22.787 -0.864 1.00 51.22 84 GLY A C 1
ATOM 648 O O . GLY A 1 84 ? 18.817 -24.007 -0.937 1.00 51.22 84 GLY A O 1
ATOM 649 N N . GLN A 1 85 ? 19.014 -22.150 0.294 1.00 47.94 85 GLN A N 1
ATOM 650 C CA . GLN A 1 85 ? 19.114 -22.772 1.620 1.00 47.94 85 GLN A CA 1
ATOM 651 C C . GLN A 1 85 ? 18.008 -22.284 2.579 1.00 47.94 85 GLN A C 1
ATOM 653 O O . GLN A 1 85 ? 17.910 -22.759 3.706 1.00 47.94 85 GLN A O 1
ATOM 658 N N . GLY A 1 86 ? 17.154 -21.345 2.146 1.00 52.34 86 GLY A N 1
ATOM 659 C CA . GLY A 1 86 ? 16.135 -20.728 2.998 1.00 52.34 86 GLY A CA 1
ATOM 660 C C . GLY A 1 86 ? 14.989 -21.660 3.402 1.00 52.34 86 GLY A C 1
ATOM 661 O O . GLY A 1 86 ? 14.370 -21.422 4.431 1.00 52.34 86 GLY A O 1
ATOM 662 N N . ALA A 1 87 ? 14.697 -22.715 2.637 1.00 53.22 87 ALA A N 1
ATOM 663 C CA . ALA A 1 87 ? 13.630 -23.661 2.978 1.00 53.22 87 ALA A CA 1
ATOM 664 C C . ALA A 1 87 ? 14.005 -24.572 4.164 1.00 53.22 87 ALA A C 1
ATOM 666 O O . ALA A 1 87 ? 13.146 -24.923 4.968 1.00 53.22 87 ALA A O 1
ATOM 667 N N . SER A 1 88 ? 15.290 -24.913 4.303 1.00 57.22 88 SER A N 1
ATOM 668 C CA . SER A 1 88 ? 15.804 -25.884 5.281 1.00 57.22 88 SER A CA 1
ATOM 669 C C . SER A 1 88 ? 15.745 -25.413 6.739 1.00 57.22 88 SER A C 1
ATOM 671 O O . SER A 1 88 ? 15.972 -26.210 7.643 1.00 57.22 88 SER A O 1
ATOM 673 N N . SER A 1 89 ? 15.476 -24.126 6.975 1.00 69.69 89 SER A N 1
ATOM 674 C CA . SER A 1 89 ? 15.369 -23.514 8.306 1.00 69.69 89 SER A CA 1
ATOM 675 C C . SER A 1 89 ? 13.929 -23.208 8.735 1.00 69.69 89 SER A C 1
ATOM 677 O O . SER A 1 89 ? 13.720 -22.669 9.822 1.00 69.69 89 SER A O 1
ATOM 679 N N . VAL A 1 90 ? 12.930 -23.549 7.913 1.00 79.62 90 VAL A N 1
ATOM 680 C CA . VAL A 1 90 ? 11.509 -23.351 8.234 1.00 79.62 90 VAL A CA 1
ATOM 681 C C . VAL A 1 90 ? 10.978 -24.545 9.047 1.00 79.62 90 VAL A C 1
ATOM 683 O O . VAL A 1 90 ? 11.135 -25.682 8.600 1.00 79.62 90 VAL A O 1
ATOM 686 N N . PRO A 1 91 ? 10.323 -24.328 10.208 1.00 83.50 91 PRO A N 1
ATOM 687 C CA . PRO A 1 91 ? 9.729 -25.404 11.002 1.00 83.50 91 PRO A CA 1
ATOM 688 C C . PRO A 1 91 ? 8.714 -26.252 10.225 1.00 83.50 91 PRO A C 1
ATOM 690 O O . PRO A 1 91 ? 7.922 -25.723 9.446 1.00 83.50 91 PRO A O 1
ATOM 693 N N . GLU A 1 92 ? 8.683 -27.558 10.511 1.00 83.88 92 GLU A N 1
ATOM 694 C CA . GLU A 1 92 ? 7.828 -28.558 9.848 1.00 83.88 92 GLU A CA 1
ATOM 695 C C . GLU A 1 92 ? 6.366 -28.103 9.709 1.00 83.88 92 GLU A C 1
ATOM 697 O O . GLU A 1 92 ? 5.815 -28.070 8.608 1.00 83.88 92 GLU A O 1
ATOM 702 N N . ALA A 1 93 ? 5.775 -27.663 10.824 1.00 86.56 93 ALA A N 1
ATOM 703 C CA . ALA A 1 93 ? 4.383 -27.225 10.916 1.00 86.56 93 ALA A CA 1
ATOM 704 C C . ALA A 1 93 ? 4.051 -26.000 10.043 1.00 86.56 93 ALA A C 1
ATOM 706 O O . ALA A 1 93 ? 2.892 -25.798 9.691 1.00 86.56 93 ALA A O 1
ATOM 707 N N . LEU A 1 94 ? 5.052 -25.197 9.667 1.00 86.69 94 LEU A N 1
ATOM 708 C CA . LEU A 1 94 ? 4.876 -24.009 8.831 1.00 86.69 94 LEU A CA 1
ATOM 709 C C . LEU A 1 94 ? 5.138 -24.270 7.340 1.00 86.69 94 LEU A C 1
ATOM 711 O O . LEU A 1 94 ? 4.879 -23.389 6.519 1.00 86.69 94 LEU A O 1
ATOM 715 N N . ARG A 1 95 ? 5.597 -25.469 6.945 1.00 86.81 95 ARG A N 1
ATOM 716 C CA . ARG A 1 95 ? 5.805 -25.804 5.523 1.00 86.81 95 ARG A CA 1
ATOM 717 C C . ARG A 1 95 ? 4.528 -25.713 4.661 1.00 86.81 95 ARG A C 1
ATOM 719 O O . ARG A 1 95 ? 4.643 -25.198 3.548 1.00 86.81 95 ARG A O 1
ATOM 726 N N . PRO A 1 96 ? 3.319 -26.100 5.127 1.00 88.31 96 PRO A N 1
ATOM 727 C CA . PRO A 1 96 ? 2.082 -25.882 4.367 1.00 88.31 96 PRO A CA 1
ATOM 728 C C . PRO A 1 96 ? 1.780 -24.392 4.140 1.00 88.31 96 PRO A C 1
ATOM 730 O O . PRO A 1 96 ? 1.450 -23.989 3.025 1.00 88.31 96 PRO A O 1
ATOM 733 N N . ALA A 1 97 ? 1.973 -23.559 5.168 1.00 88.50 97 ALA A N 1
ATOM 734 C CA . ALA A 1 97 ? 1.784 -22.112 5.083 1.00 88.50 97 ALA A CA 1
ATOM 735 C C . ALA A 1 97 ? 2.815 -21.443 4.155 1.00 88.50 97 ALA A C 1
ATOM 737 O O . ALA A 1 97 ? 2.467 -20.543 3.394 1.00 88.50 97 ALA A O 1
ATOM 738 N N . LEU A 1 98 ? 4.069 -21.916 4.156 1.00 88.81 98 LEU A N 1
ATOM 739 C CA . LEU A 1 98 ? 5.110 -21.478 3.218 1.00 88.81 98 LEU A CA 1
ATOM 740 C C . LEU A 1 98 ? 4.718 -21.773 1.758 1.00 88.81 98 LEU A C 1
ATOM 742 O O . LEU A 1 98 ? 4.902 -20.919 0.893 1.00 88.81 98 LEU A O 1
ATOM 746 N N . ALA A 1 99 ? 4.152 -22.954 1.484 1.00 88.75 99 ALA A N 1
ATOM 747 C CA . ALA A 1 99 ? 3.697 -23.332 0.145 1.00 88.75 99 ALA A CA 1
ATOM 748 C C . ALA A 1 99 ? 2.503 -22.479 -0.328 1.00 88.75 99 ALA A C 1
ATOM 750 O O . ALA A 1 99 ? 2.513 -21.980 -1.454 1.00 88.75 99 ALA A O 1
ATOM 751 N N . GLN A 1 100 ? 1.516 -22.243 0.545 1.00 89.88 100 GLN A N 1
ATOM 752 C CA . GLN A 1 100 ? 0.388 -21.340 0.271 1.00 89.88 100 GLN A CA 1
ATOM 753 C C . GLN A 1 100 ? 0.854 -19.896 0.019 1.00 89.88 100 GLN A C 1
ATOM 755 O O . GLN A 1 100 ? 0.399 -19.254 -0.928 1.00 89.88 100 GLN A O 1
ATOM 760 N N . LEU A 1 101 ? 1.806 -19.400 0.819 1.00 90.56 101 LEU A N 1
ATOM 761 C CA . LEU A 1 101 ? 2.426 -18.091 0.615 1.00 90.56 101 LEU A CA 1
ATOM 762 C C . LEU A 1 101 ? 3.175 -18.004 -0.719 1.00 90.56 101 LEU A C 1
ATOM 764 O O . LEU A 1 101 ? 3.058 -16.978 -1.384 1.00 90.56 101 LEU A O 1
ATOM 768 N N . SER A 1 102 ? 3.903 -19.049 -1.138 1.00 90.81 102 SER A N 1
ATOM 769 C CA . SER A 1 102 ? 4.537 -19.063 -2.466 1.00 90.81 102 SER A CA 1
ATOM 770 C C . SER A 1 102 ? 3.484 -18.915 -3.557 1.00 90.81 102 SER A C 1
ATOM 772 O O . SER A 1 102 ? 3.569 -17.976 -4.337 1.00 90.81 102 SER A O 1
ATOM 774 N N . LEU A 1 103 ? 2.432 -19.741 -3.545 1.00 92.00 103 LEU A N 1
ATOM 775 C CA . LEU A 1 103 ? 1.375 -19.702 -4.560 1.00 92.00 103 LEU A CA 1
ATOM 776 C C . LEU A 1 103 ? 0.699 -18.318 -4.669 1.00 92.00 103 LEU A C 1
ATOM 778 O O . LEU A 1 103 ? 0.467 -17.833 -5.776 1.00 92.00 103 LEU A O 1
ATOM 782 N N . LEU A 1 104 ? 0.446 -17.641 -3.542 1.00 92.62 104 LEU A N 1
ATOM 783 C CA . LEU A 1 104 ? -0.074 -16.264 -3.519 1.00 92.62 104 LEU A CA 1
ATOM 784 C C . LEU A 1 104 ? 0.915 -15.236 -4.102 1.00 92.62 104 LEU A C 1
ATOM 786 O O . LEU A 1 104 ? 0.504 -14.287 -4.774 1.00 92.62 104 LEU A O 1
ATOM 790 N N . LEU A 1 105 ? 2.214 -15.413 -3.854 1.00 92.25 105 LEU A N 1
ATOM 791 C CA . LEU A 1 105 ? 3.286 -14.547 -4.358 1.00 92.25 105 LEU A CA 1
ATOM 792 C C . LEU A 1 105 ? 3.647 -14.833 -5.826 1.00 92.25 105 LEU A C 1
ATOM 794 O O . LEU A 1 105 ? 4.144 -13.951 -6.528 1.00 92.25 105 LEU A O 1
ATOM 798 N N . ASP A 1 106 ? 3.404 -16.049 -6.301 1.00 92.19 106 ASP A N 1
ATOM 799 C CA . ASP A 1 106 ? 3.551 -16.440 -7.699 1.00 92.19 106 ASP A CA 1
ATOM 800 C C . ASP A 1 106 ? 2.352 -15.929 -8.525 1.00 92.19 106 ASP A C 1
ATOM 802 O O . ASP A 1 106 ? 2.547 -15.432 -9.633 1.00 92.19 106 ASP A O 1
ATOM 806 N N . ALA A 1 107 ? 1.138 -15.923 -7.952 1.00 92.62 107 ALA A N 1
ATOM 807 C CA . ALA A 1 107 ? -0.059 -15.322 -8.552 1.00 92.62 107 ALA A CA 1
ATOM 808 C C . ALA A 1 107 ? -0.032 -13.778 -8.592 1.00 92.62 107 ALA A C 1
ATOM 810 O O . ALA A 1 107 ? -0.481 -13.178 -9.569 1.00 92.62 107 ALA A O 1
ATOM 811 N N . LYS A 1 108 ? 0.510 -13.113 -7.558 1.00 93.31 108 LYS A N 1
ATOM 812 C CA . LYS A 1 108 ? 0.812 -11.669 -7.577 1.00 93.31 108 LYS A CA 1
ATOM 813 C C . LYS A 1 108 ? 2.165 -11.404 -6.894 1.00 93.31 108 LYS A C 1
ATOM 815 O O . LYS A 1 108 ? 2.275 -11.610 -5.687 1.00 93.31 108 LYS A O 1
ATOM 820 N N . PRO A 1 109 ? 3.189 -10.882 -7.597 1.00 93.88 109 PRO A N 1
ATOM 821 C CA . PRO A 1 109 ? 4.554 -10.805 -7.064 1.00 93.88 109 PRO A CA 1
ATOM 822 C C . PRO A 1 109 ? 4.823 -9.629 -6.114 1.00 93.88 109 PRO A C 1
ATOM 824 O O . PRO A 1 109 ? 5.923 -9.528 -5.570 1.00 93.88 109 PRO A O 1
ATOM 827 N N . VAL A 1 110 ? 3.849 -8.738 -5.908 1.00 95.50 110 VAL A N 1
ATOM 828 C CA . VAL A 1 110 ? 3.953 -7.564 -5.031 1.00 95.50 110 VAL A CA 1
ATOM 829 C C . VAL A 1 110 ? 2.678 -7.440 -4.202 1.00 95.50 110 VAL A C 1
ATOM 831 O O . VAL A 1 110 ? 1.580 -7.529 -4.748 1.00 95.50 110 VAL A O 1
ATOM 834 N N . TRP A 1 111 ? 2.815 -7.201 -2.898 1.00 93.88 111 TRP A N 1
ATOM 835 C CA . TRP A 1 111 ? 1.689 -6.986 -1.988 1.00 93.88 111 TRP A CA 1
ATOM 836 C C . TRP A 1 111 ? 1.963 -5.856 -0.996 1.00 93.88 111 TRP A C 1
ATOM 838 O O . TRP A 1 111 ? 3.062 -5.748 -0.442 1.00 93.88 111 TRP A O 1
ATOM 848 N N . THR A 1 112 ? 0.942 -5.061 -0.674 1.00 91.50 112 THR A N 1
ATOM 849 C CA . THR A 1 112 ? 0.992 -4.214 0.527 1.00 91.50 112 THR A CA 1
ATOM 850 C C . THR A 1 112 ? 0.897 -5.101 1.776 1.00 91.50 112 THR A C 1
ATOM 852 O O . THR A 1 112 ? 0.331 -6.197 1.713 1.00 91.50 112 THR A O 1
ATOM 855 N N . PRO A 1 113 ? 1.434 -4.672 2.933 1.00 87.62 113 PRO A N 1
ATOM 856 C CA . PRO A 1 113 ? 1.337 -5.456 4.161 1.00 87.62 113 PRO A CA 1
ATOM 857 C C . PRO A 1 113 ? -0.105 -5.815 4.551 1.00 87.62 113 PRO A C 1
ATOM 859 O O . PRO A 1 113 ? -0.349 -6.960 4.910 1.00 87.62 113 PRO A O 1
ATOM 862 N N . ALA A 1 114 ? -1.052 -4.881 4.423 1.00 84.31 114 ALA A N 1
ATOM 863 C CA . ALA A 1 114 ? -2.460 -5.103 4.757 1.00 84.31 114 ALA A CA 1
ATOM 864 C C . ALA A 1 114 ? -3.158 -6.077 3.786 1.00 84.31 114 ALA A C 1
ATOM 866 O O . ALA A 1 114 ? -3.718 -7.072 4.242 1.00 84.31 114 ALA A O 1
ATOM 867 N N . SER A 1 115 ? -3.039 -5.845 2.469 1.00 86.38 115 SER A N 1
ATOM 868 C CA . SER A 1 115 ? -3.574 -6.725 1.411 1.00 86.38 115 SER A CA 1
ATOM 869 C C . SER A 1 115 ? -3.076 -8.168 1.587 1.00 86.38 115 SER A C 1
ATOM 871 O O . SER A 1 115 ? -3.853 -9.115 1.496 1.00 86.38 115 SER A O 1
ATOM 873 N N . LEU A 1 116 ? -1.792 -8.349 1.937 1.00 88.81 116 LEU A N 1
ATOM 874 C CA . LEU A 1 116 ? -1.230 -9.677 2.188 1.00 88.81 116 LEU A CA 1
ATOM 875 C C . LEU A 1 116 ? -1.814 -10.339 3.442 1.00 88.81 116 LEU A C 1
ATOM 877 O O . LEU A 1 116 ? -2.233 -11.488 3.354 1.00 88.81 116 LEU A O 1
ATOM 881 N N . MET A 1 117 ? -1.854 -9.640 4.588 1.00 84.88 117 MET A N 1
ATOM 882 C CA . MET A 1 117 ? -2.375 -10.220 5.839 1.00 84.88 117 MET A CA 1
ATOM 883 C C . MET A 1 117 ? -3.854 -10.611 5.723 1.00 84.88 117 MET A C 1
ATOM 885 O O . MET A 1 117 ? -4.240 -11.635 6.274 1.00 84.88 117 MET A O 1
ATOM 889 N N . GLU A 1 118 ? -4.668 -9.860 4.970 1.00 84.12 118 GLU A N 1
ATOM 890 C CA . GLU A 1 118 ? -6.066 -10.232 4.707 1.00 84.12 118 GLU A CA 1
ATOM 891 C C . GLU A 1 118 ? -6.166 -11.577 3.963 1.00 84.12 118 GLU A C 1
ATOM 893 O O . GLU A 1 118 ? -6.953 -12.439 4.353 1.00 84.12 118 GLU A O 1
ATOM 898 N N . LYS A 1 119 ? -5.339 -11.806 2.929 1.00 85.12 119 LYS A N 1
ATOM 899 C CA . LYS A 1 119 ? -5.368 -13.066 2.158 1.00 85.12 119 LYS A CA 1
ATOM 900 C C . LYS A 1 119 ? -4.794 -14.274 2.898 1.00 85.12 119 LYS A C 1
ATOM 902 O O . LYS A 1 119 ? -5.072 -15.398 2.492 1.00 85.12 119 LYS A O 1
ATOM 907 N N . ILE A 1 120 ? -4.041 -14.065 3.979 1.00 83.69 120 ILE A N 1
ATOM 908 C CA . ILE A 1 120 ? -3.509 -15.142 4.830 1.00 83.69 120 ILE A CA 1
ATOM 909 C C . ILE A 1 120 ? -4.112 -15.157 6.241 1.00 83.69 120 ILE A C 1
ATOM 911 O O . ILE A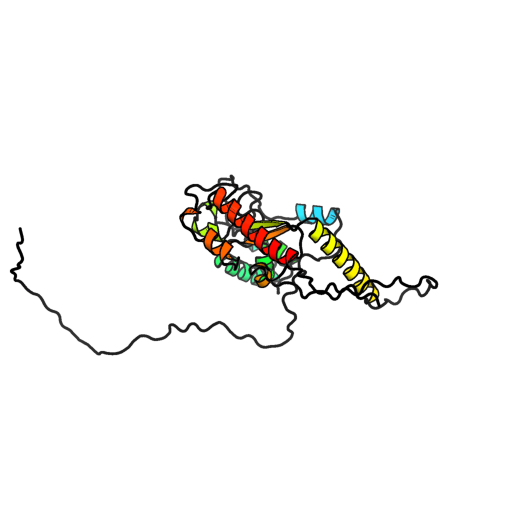 1 120 ? -3.511 -15.740 7.135 1.00 83.69 120 ILE A O 1
ATOM 915 N N . ALA A 1 121 ? -5.281 -14.546 6.457 1.00 74.38 121 ALA A N 1
ATOM 916 C CA . ALA A 1 121 ? -5.869 -14.337 7.787 1.00 74.38 121 ALA A CA 1
ATOM 917 C C . ALA A 1 121 ? -5.954 -15.567 8.736 1.00 74.38 121 ALA A C 1
ATOM 919 O O . ALA A 1 121 ? -5.905 -15.352 9.947 1.00 74.38 121 ALA A O 1
ATOM 920 N N . PRO A 1 122 ? -6.048 -16.837 8.272 1.00 79.31 122 PRO A N 1
ATOM 921 C CA . PRO A 1 122 ? -5.935 -18.007 9.154 1.00 79.31 122 PRO A CA 1
ATOM 922 C C . PRO A 1 122 ? -4.543 -18.226 9.781 1.00 79.31 122 PRO A C 1
ATOM 924 O O . PRO A 1 122 ? -4.428 -18.975 10.749 1.00 79.31 122 PRO A O 1
ATOM 927 N N . LEU A 1 123 ? -3.485 -17.618 9.233 1.00 83.00 123 LEU A N 1
ATOM 928 C CA . LEU A 1 123 ? -2.106 -17.746 9.706 1.00 83.00 123 LEU A CA 1
ATOM 929 C C . LEU A 1 123 ? -1.770 -16.639 10.727 1.00 83.00 123 LEU A C 1
ATOM 931 O O . LEU A 1 123 ? -1.951 -15.457 10.422 1.00 83.00 123 LEU A O 1
ATOM 935 N N . PRO A 1 124 ? -1.207 -16.966 11.906 1.00 83.44 124 PRO A N 1
ATOM 936 C CA . PRO A 1 124 ? -0.754 -15.961 12.861 1.00 83.44 124 PRO A CA 1
ATOM 937 C C . PRO A 1 124 ? 0.277 -14.991 12.266 1.00 83.44 124 PRO A C 1
ATOM 939 O O . PRO A 1 124 ? 1.207 -15.380 11.557 1.00 83.44 124 PRO A O 1
ATOM 942 N N . ALA A 1 125 ? 0.164 -13.707 12.619 1.00 78.88 125 ALA A N 1
ATOM 943 C CA . ALA A 1 125 ? 1.071 -12.665 12.129 1.00 78.88 125 ALA A CA 1
ATOM 944 C C . ALA A 1 125 ? 2.541 -12.869 12.561 1.00 78.88 125 ALA A C 1
ATOM 946 O O . ALA A 1 125 ? 3.449 -12.377 11.890 1.00 78.88 125 ALA A O 1
ATOM 947 N N . SER A 1 126 ? 2.789 -13.612 13.648 1.00 81.56 126 SER A N 1
ATOM 948 C CA . SER A 1 126 ? 4.120 -14.097 14.050 1.00 81.56 126 SER A CA 1
ATOM 949 C C . SER A 1 126 ? 4.749 -14.985 12.979 1.00 81.56 126 SER A C 1
ATOM 951 O O . SER A 1 126 ? 5.909 -14.809 12.610 1.00 81.56 126 SER A O 1
ATOM 953 N N . ASP A 1 127 ? 3.954 -15.906 12.453 1.00 85.25 127 ASP A N 1
ATOM 954 C CA . ASP A 1 127 ? 4.388 -16.997 11.593 1.00 85.25 127 ASP A CA 1
ATOM 955 C C . ASP A 1 127 ? 4.551 -16.457 10.171 1.00 85.25 127 ASP A C 1
ATOM 957 O O . ASP A 1 127 ? 5.575 -16.675 9.527 1.00 85.25 127 ASP A O 1
ATOM 961 N N . ALA A 1 128 ? 3.622 -15.601 9.736 1.00 85.06 128 ALA A N 1
ATOM 962 C CA . ALA A 1 128 ? 3.788 -14.771 8.548 1.00 85.06 128 ALA A CA 1
ATOM 963 C C . ALA A 1 128 ? 5.087 -13.939 8.599 1.00 85.06 128 ALA A C 1
ATOM 965 O O . ALA A 1 128 ? 5.855 -13.926 7.635 1.00 85.06 128 ALA A O 1
ATOM 966 N N . ALA A 1 129 ? 5.378 -13.274 9.723 1.00 83.00 129 ALA A N 1
ATOM 967 C CA . ALA A 1 129 ? 6.601 -12.486 9.884 1.00 83.00 129 ALA A CA 1
ATOM 968 C C . ALA A 1 129 ? 7.883 -13.342 9.900 1.00 83.00 129 ALA A C 1
ATOM 970 O O . ALA A 1 129 ? 8.933 -12.847 9.484 1.00 83.00 129 ALA A O 1
ATOM 971 N N . ALA A 1 130 ? 7.803 -14.606 10.326 1.00 84.25 130 ALA A N 1
ATOM 972 C CA . ALA A 1 130 ? 8.900 -15.567 10.249 1.00 84.25 130 ALA A CA 1
ATOM 973 C C . ALA A 1 130 ? 9.120 -16.099 8.821 1.00 84.25 130 ALA A C 1
ATOM 975 O O . ALA A 1 130 ? 10.262 -16.208 8.389 1.00 84.25 130 ALA A O 1
ATOM 976 N N . LEU A 1 131 ? 8.051 -16.377 8.063 1.00 86.88 131 LEU A N 1
ATOM 977 C CA . LEU A 1 131 ? 8.122 -16.969 6.718 1.00 86.88 131 LEU A CA 1
ATOM 978 C C . LEU A 1 131 ? 8.453 -15.951 5.615 1.00 86.88 131 LEU A C 1
ATOM 980 O O . LEU A 1 131 ? 9.209 -16.252 4.689 1.00 86.88 131 LEU A O 1
ATOM 984 N N . LEU A 1 132 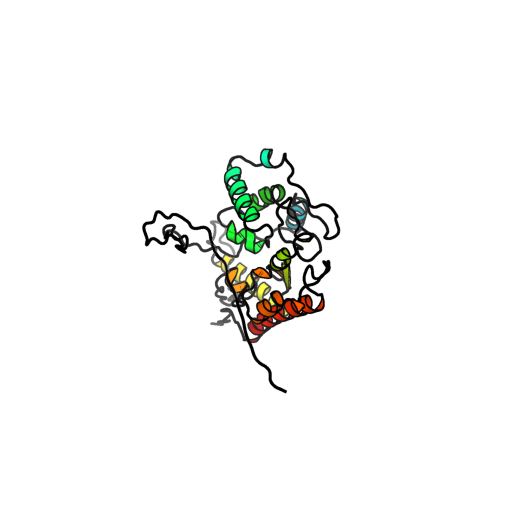? 7.928 -14.725 5.701 1.00 88.56 132 LEU A N 1
ATOM 985 C CA . LEU A 1 132 ? 8.089 -13.715 4.648 1.00 88.56 132 LEU A CA 1
ATOM 986 C C . LEU A 1 132 ? 9.546 -13.322 4.317 1.00 88.56 132 LEU A C 1
ATOM 988 O O . LEU A 1 132 ? 9.813 -13.105 3.136 1.00 88.56 132 LEU A O 1
ATOM 992 N N . PRO A 1 133 ? 10.522 -13.282 5.250 1.00 87.56 133 PRO A N 1
ATOM 993 C CA . PRO A 1 133 ? 11.942 -13.141 4.913 1.00 87.56 133 PRO A CA 1
ATOM 994 C C . PRO A 1 133 ? 12.472 -14.173 3.904 1.00 87.56 133 PRO A C 1
ATOM 996 O O . PRO A 1 133 ? 13.385 -13.856 3.139 1.00 87.56 133 PRO A O 1
ATOM 999 N N . HIS A 1 134 ? 11.916 -15.389 3.876 1.00 86.12 134 HIS A N 1
ATOM 1000 C CA . HIS A 1 134 ? 12.396 -16.490 3.034 1.00 86.12 134 HIS A CA 1
ATOM 1001 C C . HIS A 1 134 ? 11.904 -16.350 1.586 1.00 86.12 134 HIS A C 1
ATOM 1003 O O . HIS A 1 134 ? 12.657 -16.634 0.657 1.00 86.12 134 HIS A O 1
ATOM 1009 N N . LEU A 1 135 ? 10.679 -15.847 1.393 1.00 88.94 135 LEU A N 1
ATOM 1010 C CA . LEU A 1 135 ? 10.031 -15.703 0.080 1.00 88.94 135 LEU A CA 1
ATOM 1011 C C . LEU A 1 135 ? 10.149 -14.290 -0.514 1.00 88.94 135 LEU A C 1
ATOM 1013 O O . LEU A 1 135 ? 10.184 -14.134 -1.735 1.00 88.94 135 LEU A O 1
ATOM 1017 N N . CYS A 1 136 ? 10.246 -13.262 0.332 1.00 92.12 136 CYS A N 1
ATOM 1018 C CA . CYS A 1 136 ? 10.151 -11.858 -0.063 1.00 92.12 136 CYS A CA 1
ATOM 1019 C C . CYS A 1 136 ? 11.373 -11.019 0.331 1.00 92.12 136 CYS A C 1
ATOM 1021 O O . CYS A 1 136 ? 12.173 -11.365 1.204 1.00 92.12 136 CYS A O 1
ATOM 1023 N N . TYR A 1 137 ? 11.460 -9.850 -0.295 1.00 92.19 137 TYR A N 1
ATOM 1024 C CA . TYR A 1 137 ? 12.285 -8.720 0.114 1.00 92.19 137 TYR A CA 1
ATOM 1025 C C . TYR A 1 137 ? 11.427 -7.440 0.177 1.00 92.19 137 TYR A C 1
ATOM 1027 O O . TYR A 1 137 ? 10.232 -7.465 -0.134 1.00 92.19 137 TYR A O 1
ATOM 1035 N N . LYS A 1 138 ? 12.015 -6.321 0.618 1.00 92.50 138 LYS A N 1
ATOM 1036 C CA . LYS A 1 138 ? 11.362 -4.999 0.650 1.00 92.50 138 LYS A CA 1
ATOM 1037 C C . LYS A 1 138 ? 12.187 -3.917 -0.036 1.00 92.50 138 LYS A C 1
ATOM 1039 O O . LYS A 1 138 ? 13.415 -3.922 0.037 1.00 92.50 138 LYS A O 1
ATOM 1044 N N . PHE A 1 139 ? 11.501 -2.935 -0.613 1.00 91.25 139 PHE A N 1
ATOM 1045 C CA . PHE A 1 139 ? 12.098 -1.667 -1.027 1.00 91.25 139 PHE A CA 1
ATOM 1046 C C . PHE A 1 139 ? 12.024 -0.633 0.113 1.00 91.25 139 PHE A C 1
ATOM 1048 O O . PHE A 1 139 ? 10.964 -0.421 0.710 1.00 91.25 139 PHE A O 1
ATOM 1055 N N . ARG A 1 140 ? 13.152 0.027 0.415 1.00 88.81 140 ARG A N 1
ATOM 1056 C CA . ARG A 1 140 ? 13.260 1.140 1.384 1.00 88.81 140 ARG A CA 1
ATOM 1057 C C . ARG A 1 140 ? 12.838 2.491 0.792 1.00 88.81 140 ARG A C 1
ATOM 1059 O O . ARG A 1 140 ? 12.398 3.374 1.526 1.00 88.81 140 ARG A O 1
ATOM 1066 N N . SER A 1 141 ? 13.004 2.642 -0.518 1.00 89.38 141 SER A N 1
ATOM 1067 C CA . SER A 1 141 ? 12.715 3.833 -1.323 1.00 89.38 141 SER A CA 1
ATOM 1068 C C . SER A 1 141 ? 12.097 3.413 -2.665 1.00 89.38 141 SER A C 1
ATOM 1070 O O . SER A 1 141 ? 11.952 2.217 -2.917 1.00 89.38 141 SER A O 1
ATOM 1072 N N . GLY A 1 142 ? 11.708 4.362 -3.516 1.00 91.94 142 GLY A N 1
ATOM 1073 C CA . GLY A 1 142 ? 11.022 4.058 -4.775 1.00 91.94 142 GLY A CA 1
ATOM 1074 C C . GLY A 1 142 ? 9.504 3.858 -4.659 1.00 91.94 142 GLY A C 1
ATOM 1075 O O . GLY A 1 142 ? 8.937 3.937 -3.565 1.00 91.94 142 GLY A O 1
ATOM 1076 N N . PRO A 1 143 ? 8.826 3.560 -5.780 1.00 93.75 143 PRO A N 1
ATOM 1077 C CA . PRO A 1 143 ? 7.365 3.522 -5.867 1.00 93.75 143 PRO A CA 1
ATOM 1078 C C . PRO A 1 143 ? 6.738 2.230 -5.307 1.00 93.75 143 PRO A C 1
ATOM 1080 O O . PRO A 1 143 ? 5.519 2.150 -5.192 1.00 93.75 143 PRO A O 1
ATOM 1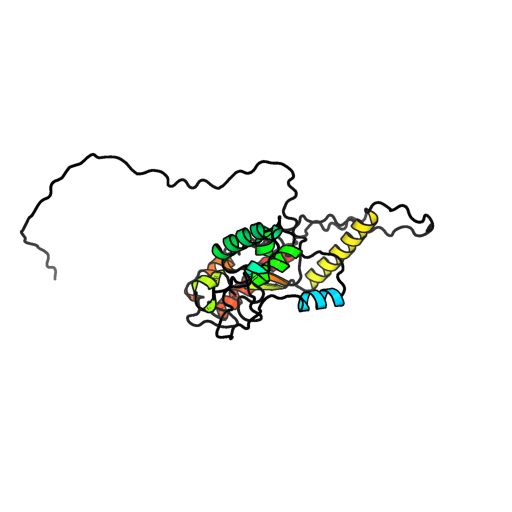083 N N . TRP A 1 144 ? 7.548 1.236 -4.918 1.00 94.62 144 TRP A N 1
ATOM 1084 C CA . TRP A 1 144 ? 7.130 0.009 -4.210 1.00 94.62 144 TRP A CA 1
ATOM 1085 C C . TRP A 1 144 ? 7.567 0.006 -2.729 1.00 94.62 144 TRP A C 1
ATOM 1087 O O . TRP A 1 144 ? 7.677 -1.046 -2.094 1.00 94.62 144 TRP A O 1
ATOM 1097 N N . LYS A 1 145 ? 7.878 1.185 -2.169 1.00 91.69 145 LYS A N 1
ATOM 1098 C CA . LYS A 1 145 ? 8.362 1.359 -0.792 1.00 91.69 145 LYS A CA 1
ATOM 1099 C C . LYS A 1 145 ? 7.411 0.726 0.229 1.00 91.69 145 LYS A C 1
ATOM 1101 O O . LYS A 1 145 ? 6.252 1.105 0.348 1.00 91.69 145 LYS A O 1
ATOM 1106 N N . GLY A 1 146 ? 7.939 -0.193 1.037 1.00 87.06 146 GLY A N 1
ATOM 1107 C CA . GLY A 1 146 ? 7.188 -0.875 2.098 1.00 87.06 146 GLY A CA 1
ATOM 1108 C C . GLY A 1 146 ? 6.340 -2.073 1.647 1.00 87.06 146 GLY A C 1
ATOM 1109 O O . GLY A 1 146 ? 5.924 -2.850 2.511 1.00 87.06 146 GLY A O 1
ATOM 1110 N N . ALA A 1 147 ? 6.148 -2.276 0.338 1.00 92.50 147 ALA A N 1
ATOM 1111 C CA . ALA A 1 147 ? 5.549 -3.493 -0.204 1.00 92.50 147 ALA A CA 1
ATOM 1112 C C . ALA A 1 147 ? 6.441 -4.716 0.050 1.00 92.50 147 ALA A C 1
ATOM 1114 O O . ALA A 1 147 ? 7.671 -4.617 0.045 1.00 92.50 147 ALA A O 1
ATOM 1115 N N . TRP A 1 148 ? 5.816 -5.877 0.221 1.00 93.69 148 TRP A N 1
ATOM 1116 C CA . TRP A 1 148 ? 6.473 -7.171 0.084 1.00 93.69 148 TRP A CA 1
ATOM 1117 C C . TRP A 1 148 ? 6.611 -7.494 -1.404 1.00 93.69 148 TRP A C 1
ATOM 1119 O O . TRP A 1 148 ? 5.614 -7.465 -2.122 1.00 93.69 148 TRP A O 1
ATOM 1129 N N . VAL A 1 149 ? 7.824 -7.811 -1.858 1.00 94.38 149 VAL A N 1
ATOM 1130 C CA . VAL A 1 149 ? 8.101 -8.211 -3.246 1.00 94.38 149 VAL A CA 1
ATOM 1131 C C . VAL A 1 149 ? 8.707 -9.610 -3.251 1.00 94.38 149 VAL A C 1
ATOM 1133 O O . VAL A 1 149 ? 9.650 -9.866 -2.497 1.00 94.38 149 VAL A O 1
ATOM 1136 N N . ARG A 1 150 ? 8.172 -10.517 -4.076 1.00 93.88 150 ARG A N 1
ATOM 1137 C CA . ARG A 1 150 ? 8.680 -11.890 -4.227 1.00 93.88 150 ARG A CA 1
ATOM 1138 C C . ARG A 1 150 ? 10.137 -11.865 -4.705 1.00 93.88 150 ARG A C 1
ATOM 1140 O O . ARG A 1 150 ? 10.495 -11.116 -5.613 1.00 93.88 150 ARG A O 1
ATOM 1147 N N . ARG A 1 151 ? 10.996 -12.686 -4.095 1.00 90.19 151 ARG A N 1
ATOM 1148 C CA . ARG A 1 151 ? 12.402 -12.841 -4.508 1.00 90.19 151 ARG A CA 1
ATOM 1149 C C . ARG A 1 151 ? 12.503 -13.281 -5.969 1.00 90.19 151 ARG A C 1
ATOM 1151 O O . ARG A 1 151 ? 11.657 -14.016 -6.461 1.00 90.19 151 ARG A O 1
ATOM 1158 N N . ALA A 1 152 ? 13.568 -12.842 -6.639 1.00 87.25 152 ALA A N 1
ATOM 1159 C CA . ALA A 1 152 ? 13.799 -13.036 -8.076 1.00 87.25 152 ALA A CA 1
ATOM 1160 C C . ALA A 1 152 ? 12.741 -12.437 -9.042 1.00 87.25 152 ALA A C 1
ATOM 1162 O O . ALA A 1 152 ? 12.843 -12.673 -10.243 1.00 87.25 152 ALA A O 1
ATOM 1163 N N . TYR A 1 153 ? 11.800 -11.613 -8.567 1.00 92.19 153 TYR A N 1
ATOM 1164 C CA . TYR A 1 153 ? 11.033 -10.683 -9.406 1.00 92.19 153 TYR A CA 1
ATOM 1165 C C . TYR A 1 153 ? 11.564 -9.255 -9.217 1.00 92.19 153 TYR A C 1
ATOM 1167 O O . TYR A 1 153 ? 11.860 -8.867 -8.088 1.00 92.19 153 TYR A O 1
ATOM 1175 N N . ASP A 1 154 ? 11.667 -8.469 -10.295 1.00 92.31 154 ASP A N 1
ATOM 1176 C CA . ASP A 1 154 ? 12.049 -7.052 -10.230 1.00 92.31 154 ASP A CA 1
ATOM 1177 C C . ASP A 1 154 ? 11.007 -6.158 -10.929 1.00 92.31 154 ASP A C 1
ATOM 1179 O O . ASP A 1 154 ? 11.009 -6.066 -12.157 1.00 92.31 154 ASP A O 1
ATOM 1183 N N . PRO A 1 155 ? 10.141 -5.437 -10.193 1.00 93.12 155 PRO A N 1
ATOM 1184 C CA . PRO A 1 155 ? 9.121 -4.581 -10.803 1.00 93.12 155 PRO A CA 1
ATOM 1185 C C . PRO A 1 155 ? 9.702 -3.396 -11.606 1.00 93.12 155 PRO A C 1
ATOM 1187 O O . PRO A 1 155 ? 8.971 -2.737 -12.347 1.00 93.12 155 PRO A O 1
ATOM 1190 N N . ARG A 1 156 ? 11.014 -3.132 -11.505 1.00 91.31 156 ARG A N 1
ATOM 1191 C CA . ARG A 1 156 ? 11.736 -2.127 -12.306 1.00 91.31 156 ARG A CA 1
ATOM 1192 C C . ARG A 1 156 ? 12.025 -2.584 -13.740 1.00 91.31 156 ARG A C 1
ATOM 1194 O O . ARG A 1 156 ? 12.308 -1.742 -14.582 1.00 91.31 156 ARG A O 1
ATOM 1201 N N . ALA A 1 157 ? 11.955 -3.888 -14.020 1.00 90.69 157 ALA A N 1
ATOM 1202 C CA . ALA A 1 157 ? 12.129 -4.455 -15.361 1.00 90.69 157 ALA A CA 1
ATOM 1203 C C . ALA A 1 157 ? 10.799 -4.629 -16.125 1.00 90.69 157 ALA A C 1
ATOM 1205 O O . ALA A 1 157 ? 10.807 -4.925 -17.316 1.00 90.69 157 ALA A O 1
ATOM 1206 N N . HIS A 1 158 ? 9.669 -4.451 -15.436 1.00 90.88 158 HIS A N 1
ATOM 1207 C CA . HIS A 1 158 ? 8.336 -4.849 -15.883 1.00 90.88 158 HIS A CA 1
ATOM 1208 C C . HIS A 1 158 ? 7.381 -3.640 -15.912 1.00 90.88 158 HIS A C 1
ATOM 1210 O O . HIS A 1 158 ? 6.841 -3.280 -14.861 1.00 90.88 158 HIS A O 1
ATOM 1216 N N . PRO A 1 159 ? 7.136 -2.992 -17.071 1.00 91.00 159 PRO A N 1
ATOM 1217 C CA . PRO A 1 159 ? 6.211 -1.860 -17.189 1.00 91.00 159 PRO A CA 1
ATOM 1218 C C . PRO A 1 159 ? 4.788 -2.150 -16.695 1.00 91.00 159 PRO A C 1
ATOM 1220 O O . PRO A 1 159 ? 4.079 -1.245 -16.260 1.00 91.00 159 PRO A O 1
ATOM 1223 N N . GLU A 1 160 ? 4.333 -3.398 -16.750 1.00 90.44 160 GLU A N 1
ATOM 1224 C CA . GLU A 1 160 ? 3.066 -3.872 -16.188 1.00 90.44 160 GLU A CA 1
ATOM 1225 C C . GLU A 1 160 ? 2.996 -3.726 -14.654 1.00 90.44 160 GLU A C 1
ATOM 1227 O O . GLU A 1 160 ? 1.916 -3.505 -14.097 1.00 90.44 160 GLU A O 1
ATOM 1232 N N . ALA A 1 161 ? 4.145 -3.716 -13.965 1.00 92.81 161 ALA A N 1
ATOM 1233 C CA . ALA A 1 161 ? 4.241 -3.496 -12.523 1.00 92.81 161 ALA A CA 1
ATOM 1234 C C . ALA A 1 161 ? 3.848 -2.072 -12.086 1.00 92.81 161 ALA A C 1
ATOM 1236 O O . ALA A 1 161 ? 3.772 -1.810 -10.882 1.00 92.81 161 ALA A O 1
ATOM 1237 N N . ARG A 1 162 ? 3.517 -1.165 -13.024 1.00 93.75 162 ARG A N 1
ATOM 1238 C CA . ARG A 1 162 ? 2.870 0.129 -12.730 1.00 93.75 162 ARG A CA 1
ATOM 1239 C C . ARG A 1 162 ? 1.623 -0.042 -11.855 1.00 93.75 162 ARG A C 1
ATOM 1241 O O . ARG A 1 162 ? 1.475 0.651 -10.856 1.00 93.75 162 ARG A O 1
ATOM 1248 N N . ARG A 1 163 ? 0.791 -1.056 -12.143 1.00 93.88 163 ARG A N 1
ATOM 1249 C CA . ARG A 1 163 ? -0.416 -1.393 -11.358 1.00 93.88 163 ARG A CA 1
ATOM 1250 C C . ARG A 1 163 ? -0.096 -1.982 -9.977 1.00 93.88 163 ARG A C 1
ATOM 1252 O O . ARG A 1 163 ? -0.948 -1.987 -9.093 1.00 93.88 163 ARG A O 1
ATOM 1259 N N . LEU A 1 164 ? 1.133 -2.451 -9.776 1.00 94.88 164 LEU A N 1
ATOM 1260 C CA . LEU A 1 164 ? 1.632 -2.957 -8.498 1.00 94.88 164 LEU A CA 1
ATOM 1261 C C . LEU A 1 164 ? 2.297 -1.861 -7.646 1.00 94.88 164 LEU A C 1
ATOM 1263 O O . LEU A 1 164 ? 2.717 -2.144 -6.526 1.00 94.88 164 LEU A O 1
ATOM 1267 N N . GLN A 1 165 ? 2.418 -0.625 -8.153 1.00 95.06 165 GLN A N 1
ATOM 1268 C CA . GLN A 1 165 ? 2.972 0.494 -7.387 1.00 95.06 165 GLN A CA 1
ATOM 1269 C C . GLN A 1 165 ? 2.144 0.793 -6.140 1.00 95.06 165 GLN A C 1
ATOM 1271 O O . GLN A 1 165 ? 0.921 0.641 -6.111 1.00 95.06 165 GLN A O 1
ATOM 1276 N N . THR A 1 166 ? 2.840 1.251 -5.105 1.00 94.81 166 THR A N 1
ATOM 1277 C CA . THR A 1 166 ? 2.244 1.602 -3.822 1.00 94.81 166 THR A CA 1
ATOM 1278 C C . THR A 1 166 ? 2.049 3.099 -3.668 1.00 94.81 166 THR A C 1
ATOM 1280 O O . THR A 1 166 ? 2.932 3.893 -3.994 1.00 94.81 166 THR A O 1
ATOM 1283 N N . LEU A 1 167 ? 0.906 3.468 -3.102 1.00 94.88 167 LEU A N 1
ATOM 1284 C CA . LEU A 1 167 ? 0.537 4.836 -2.777 1.00 94.88 167 LEU A CA 1
ATOM 1285 C C . LEU A 1 167 ? 0.333 4.925 -1.264 1.00 94.88 167 LEU A C 1
ATOM 1287 O O . LEU A 1 167 ? -0.565 4.299 -0.705 1.00 94.88 167 LEU A O 1
ATOM 1291 N N . ALA A 1 168 ? 1.201 5.676 -0.589 1.00 93.12 168 ALA A N 1
ATOM 1292 C CA . ALA A 1 168 ? 1.025 5.997 0.821 1.00 93.12 168 ALA A CA 1
ATOM 1293 C C . ALA A 1 168 ? 0.083 7.201 0.934 1.00 93.12 168 ALA A C 1
ATOM 1295 O O . ALA A 1 168 ? 0.433 8.297 0.499 1.00 93.12 168 ALA A O 1
ATOM 1296 N N . TYR A 1 169 ? -1.102 6.983 1.499 1.00 93.44 169 TYR A N 1
ATOM 1297 C CA . TYR A 1 169 ? -2.030 8.042 1.879 1.00 93.44 169 TYR A CA 1
ATOM 1298 C C . TYR A 1 169 ? -1.878 8.324 3.377 1.00 93.44 169 TYR A C 1
ATOM 1300 O O . TYR A 1 169 ? -1.790 7.388 4.177 1.00 93.44 169 TYR A O 1
ATOM 1308 N N . GLU A 1 170 ? -1.844 9.603 3.750 1.00 91.81 170 GLU A N 1
ATOM 1309 C CA . GLU A 1 170 ? -1.793 10.047 5.144 1.00 91.81 170 GLU A CA 1
ATOM 1310 C C . GLU A 1 170 ? -3.079 10.792 5.501 1.00 91.81 170 GLU A C 1
ATOM 1312 O O . GLU A 1 170 ? -3.526 11.672 4.765 1.00 91.81 170 GLU A O 1
ATOM 1317 N N . LEU A 1 171 ? -3.674 10.429 6.637 1.00 87.88 171 LEU A N 1
ATOM 1318 C CA . LEU A 1 171 ? -4.863 11.088 7.164 1.00 87.88 171 LEU A CA 1
ATOM 1319 C C . LEU A 1 171 ? -4.537 12.521 7.620 1.00 87.88 171 LEU A C 1
ATOM 1321 O O . LEU A 1 171 ? -3.490 12.731 8.242 1.00 87.88 171 LEU A O 1
ATOM 1325 N N . PRO A 1 172 ? -5.452 13.490 7.421 1.00 90.69 172 PRO A N 1
ATOM 1326 C CA . PRO A 1 172 ? -5.335 14.816 8.017 1.00 90.69 172 PRO A CA 1
ATOM 1327 C C . PRO A 1 172 ? -5.148 14.733 9.537 1.00 90.69 172 PRO A C 1
ATOM 1329 O O . PRO A 1 172 ? -5.857 13.985 10.212 1.00 90.69 172 PRO A O 1
ATOM 1332 N N . GLU A 1 173 ? -4.231 15.531 10.093 1.00 87.19 173 GLU A N 1
ATOM 1333 C CA . GLU A 1 173 ? -3.874 15.481 11.522 1.00 87.19 173 GLU A CA 1
ATOM 1334 C C . GLU A 1 173 ? -5.106 15.633 12.433 1.00 87.19 173 GLU A C 1
ATOM 1336 O O . GLU A 1 173 ? -5.281 14.860 13.370 1.00 87.19 173 GLU A O 1
ATOM 1341 N N . ALA A 1 174 ? -6.018 16.553 12.101 1.00 84.81 174 ALA A N 1
ATOM 1342 C CA . ALA A 1 174 ? -7.263 16.766 12.841 1.00 84.81 174 ALA A CA 1
ATOM 1343 C C . ALA A 1 174 ? -8.194 15.534 12.860 1.00 84.81 174 ALA A C 1
ATOM 1345 O O . ALA A 1 174 ? -8.930 15.338 13.825 1.00 84.81 174 ALA A O 1
ATOM 1346 N N . TRP A 1 175 ? -8.155 14.684 11.827 1.00 83.69 175 TRP A N 1
ATOM 1347 C CA . TRP A 1 175 ? -8.887 13.415 11.817 1.00 83.69 175 TRP A CA 1
ATOM 1348 C C . TRP A 1 175 ? -8.135 12.322 12.584 1.00 83.69 175 TRP A C 1
ATOM 1350 O O . TRP A 1 175 ? -8.741 11.548 13.325 1.00 83.69 175 TRP A O 1
ATOM 1360 N N . TRP A 1 176 ? -6.805 12.282 12.464 1.00 84.19 176 TRP A N 1
ATOM 1361 C CA . TRP A 1 176 ? -5.973 11.344 13.217 1.00 84.19 176 TRP A CA 1
ATOM 1362 C C . TRP A 1 176 ? -6.115 11.525 14.736 1.00 84.19 176 TRP A C 1
ATOM 1364 O O . TRP A 1 176 ? -6.276 10.529 15.439 1.00 84.19 176 TRP A O 1
ATOM 1374 N N . GLN A 1 177 ? -6.135 12.762 15.246 1.00 83.12 177 GLN A N 1
ATOM 1375 C CA . GLN A 1 177 ? -6.326 13.015 16.682 1.00 83.12 177 GLN A CA 1
ATOM 1376 C C . GLN A 1 177 ? -7.692 12.504 17.179 1.00 83.12 177 GLN A C 1
ATOM 1378 O O . GLN A 1 177 ? -7.735 11.762 18.159 1.00 83.12 177 GLN A O 1
ATOM 1383 N N . ARG A 1 178 ? -8.784 12.750 16.436 1.00 81.12 178 ARG A N 1
ATOM 1384 C CA . ARG A 1 178 ? -10.116 12.185 16.742 1.00 81.12 178 ARG A CA 1
ATOM 1385 C C . ARG A 1 178 ? -10.106 10.653 16.797 1.00 81.12 178 ARG A C 1
ATOM 1387 O O . ARG A 1 178 ? -10.705 10.063 17.691 1.00 81.12 178 ARG A O 1
ATOM 1394 N N . LEU A 1 179 ? -9.400 9.987 15.877 1.00 80.12 179 LEU A N 1
ATOM 1395 C CA . LEU A 1 179 ? -9.246 8.525 15.906 1.00 80.12 179 LEU A CA 1
ATOM 1396 C C . LEU A 1 179 ? -8.436 8.031 17.117 1.00 80.12 179 LEU A C 1
ATOM 1398 O O . LEU A 1 179 ? -8.678 6.920 17.589 1.00 80.12 179 LEU A O 1
ATOM 1402 N N . VAL A 1 180 ? -7.486 8.820 17.627 1.00 81.94 180 VAL A N 1
ATOM 1403 C CA . VAL A 1 180 ? -6.738 8.503 18.856 1.00 81.94 180 VAL A CA 1
ATOM 1404 C C . VAL A 1 180 ? -7.627 8.661 20.093 1.00 81.94 180 VAL A C 1
ATOM 1406 O O . VAL A 1 180 ? -7.634 7.766 20.936 1.00 81.94 180 VAL A O 1
ATOM 1409 N N . GLU A 1 181 ? -8.416 9.735 20.176 1.00 80.56 181 GLU A N 1
ATOM 1410 C CA . GLU A 1 181 ? -9.398 9.974 21.247 1.00 80.56 181 GLU A CA 1
ATOM 1411 C C . GLU A 1 181 ? -10.442 8.849 21.312 1.00 80.56 181 GLU A C 1
ATOM 1413 O O . GLU A 1 181 ? -10.619 8.224 22.359 1.00 80.56 181 GLU A O 1
ATOM 1418 N N . VAL A 1 182 ? -11.056 8.513 20.171 1.00 77.12 182 VAL A N 1
ATOM 1419 C CA . VAL A 1 182 ? -11.995 7.387 20.021 1.00 77.12 182 VAL A CA 1
ATOM 1420 C C . VAL A 1 182 ? -11.382 6.081 20.529 1.00 77.12 182 VAL A C 1
ATOM 1422 O O . VAL A 1 182 ? -11.980 5.402 21.361 1.00 77.12 182 VAL A O 1
ATOM 1425 N N . LYS A 1 183 ? -10.164 5.743 20.084 1.00 78.44 183 LYS A N 1
ATOM 1426 C CA . LYS A 1 183 ? -9.480 4.506 20.496 1.00 78.44 183 LYS A CA 1
ATOM 1427 C C . LYS A 1 183 ? -9.083 4.508 21.976 1.00 78.44 183 LYS A C 1
ATOM 1429 O O . LYS A 1 183 ? -8.973 3.436 22.567 1.00 78.44 183 LYS A O 1
ATOM 1434 N N . ALA A 1 184 ? -8.876 5.674 22.589 1.00 80.06 184 ALA A N 1
ATOM 1435 C CA . ALA A 1 184 ? -8.629 5.789 24.024 1.00 80.06 184 ALA A CA 1
ATOM 1436 C C . ALA A 1 184 ? -9.905 5.531 24.845 1.00 80.06 184 ALA A C 1
ATOM 1438 O O . ALA A 1 184 ? -9.850 4.760 25.803 1.00 80.06 184 ALA A O 1
ATOM 1439 N N . VAL A 1 185 ? -11.048 6.100 24.438 1.00 78.00 185 VAL A N 1
ATOM 1440 C CA . VAL A 1 185 ? -12.356 5.865 25.082 1.00 78.00 185 VAL A CA 1
ATOM 1441 C C . VAL A 1 185 ? -12.791 4.405 24.929 1.00 78.00 185 VAL A C 1
ATOM 1443 O O . VAL A 1 185 ? -13.110 3.764 25.926 1.00 78.00 185 VAL A O 1
ATOM 1446 N N . GLN A 1 186 ? -12.691 3.837 23.721 1.00 75.38 186 GLN A N 1
ATOM 1447 C CA . GLN A 1 186 ? -12.986 2.420 23.462 1.00 75.38 186 GLN A CA 1
ATOM 1448 C C . GLN A 1 186 ? -12.134 1.479 24.325 1.00 75.38 186 GLN A C 1
ATOM 1450 O O . GLN A 1 186 ? -12.638 0.493 24.855 1.00 75.38 186 GLN A O 1
ATOM 1455 N N . LYS A 1 187 ? -10.842 1.790 24.512 1.00 77.38 187 LYS A N 1
ATOM 1456 C CA . LYS A 1 187 ? -9.956 1.007 25.385 1.00 77.38 187 LYS A CA 1
ATOM 1457 C C . LYS A 1 187 ? -10.363 1.104 26.863 1.00 77.38 187 LYS A C 1
ATOM 1459 O O . LYS A 1 187 ? -10.166 0.138 27.593 1.00 77.38 187 LYS A O 1
ATOM 1464 N N . ALA A 1 188 ? -10.879 2.249 27.312 1.00 76.81 188 ALA A N 1
ATOM 1465 C CA . ALA A 1 188 ? -11.372 2.406 28.678 1.00 76.81 188 ALA A CA 1
ATOM 1466 C C . ALA A 1 188 ? -12.670 1.608 28.892 1.00 76.81 188 ALA A C 1
ATOM 1468 O O . ALA A 1 188 ? -12.729 0.802 29.813 1.00 76.81 188 ALA A O 1
ATOM 1469 N N . GLN A 1 189 ? -13.636 1.716 27.974 1.00 73.69 189 GLN A N 1
ATOM 1470 C CA . GLN A 1 189 ? -14.886 0.941 28.001 1.00 73.69 189 GLN A CA 1
ATOM 1471 C C . GLN A 1 189 ? -14.623 -0.574 27.996 1.00 73.69 189 GLN A C 1
ATOM 1473 O O . GLN A 1 189 ? -15.097 -1.286 28.874 1.00 73.69 189 GLN A O 1
ATOM 1478 N N . ALA A 1 190 ? -13.747 -1.065 27.112 1.00 77.31 190 ALA A N 1
ATOM 1479 C CA . ALA A 1 190 ? -13.348 -2.476 27.085 1.00 77.31 190 ALA A CA 1
ATOM 1480 C C . ALA A 1 190 ? -12.544 -2.944 28.324 1.00 77.31 190 ALA A C 1
ATOM 1482 O O . ALA A 1 190 ? -12.315 -4.143 28.482 1.00 77.31 190 ALA A O 1
ATOM 1483 N N . ALA A 1 191 ? -12.087 -2.026 29.185 1.00 76.06 191 ALA A N 1
ATOM 1484 C CA . ALA A 1 191 ? -11.461 -2.343 30.470 1.00 76.06 191 ALA A CA 1
ATOM 1485 C C . ALA A 1 191 ? -12.460 -2.310 31.643 1.00 76.06 191 ALA A C 1
ATOM 1487 O O . ALA A 1 191 ? -12.239 -3.012 32.624 1.00 76.06 191 ALA A O 1
ATOM 1488 N N . GLU A 1 192 ? -13.552 -1.547 31.533 1.00 73.25 192 GLU A N 1
ATOM 1489 C CA . GLU A 1 192 ? -14.682 -1.557 32.477 1.00 73.25 192 GLU A CA 1
ATOM 1490 C C . GLU A 1 192 ? -15.612 -2.762 32.239 1.00 73.25 192 GLU A C 1
ATOM 1492 O O . GLU A 1 192 ? -16.100 -3.363 33.192 1.00 73.25 192 GLU A O 1
ATOM 1497 N N . GLU A 1 193 ? -15.804 -3.172 30.980 1.00 68.25 193 GLU A N 1
ATOM 1498 C CA . GLU A 1 193 ? -16.559 -4.381 30.600 1.00 68.25 193 GLU A CA 1
ATOM 1499 C C . GLU A 1 193 ? -15.781 -5.693 30.830 1.00 68.25 193 GLU A C 1
ATOM 1501 O O . GLU A 1 193 ? -16.352 -6.786 30.752 1.00 68.25 193 GLU A O 1
ATOM 1506 N N . ALA A 1 194 ? -14.474 -5.621 31.103 1.00 70.12 194 ALA A N 1
ATOM 1507 C CA . ALA A 1 194 ? -13.663 -6.802 31.374 1.00 70.12 194 ALA A CA 1
ATOM 1508 C C . ALA A 1 194 ? -14.081 -7.442 32.716 1.00 70.12 194 ALA A C 1
ATOM 1510 O O . ALA A 1 194 ? -14.146 -6.745 33.730 1.00 70.12 194 ALA A O 1
ATOM 1511 N N . PRO A 1 195 ? -14.335 -8.766 32.775 1.00 59.59 195 PRO A N 1
ATOM 1512 C CA . PRO A 1 195 ? -14.810 -9.404 33.996 1.00 59.59 195 PRO A CA 1
ATOM 1513 C C . PRO A 1 195 ? -13.776 -9.261 35.116 1.00 59.59 195 PRO A C 1
ATOM 1515 O O . PRO A 1 195 ? -12.625 -9.680 34.969 1.00 59.59 195 PRO A O 1
ATOM 1518 N N . ALA A 1 196 ? -14.204 -8.686 36.242 1.00 58.81 196 ALA A N 1
ATOM 1519 C CA . ALA A 1 196 ? -13.355 -8.471 37.405 1.00 58.81 196 ALA A CA 1
ATOM 1520 C C . ALA A 1 196 ? -12.736 -9.796 37.880 1.00 58.81 196 ALA A C 1
ATOM 1522 O O . ALA A 1 196 ? -13.435 -10.715 38.313 1.00 58.81 196 ALA A O 1
ATOM 1523 N N . GLY A 1 197 ? -11.406 -9.891 37.798 1.00 54.53 197 GLY A N 1
ATOM 1524 C CA . GLY A 1 197 ? -10.664 -11.003 38.385 1.00 54.53 197 GLY A CA 1
ATOM 1525 C C . GLY A 1 197 ? -10.826 -11.026 39.913 1.00 54.53 197 GLY A C 1
ATOM 1526 O O . GLY A 1 197 ? -11.090 -9.982 40.513 1.00 54.53 197 GLY A O 1
ATOM 1527 N N . PRO A 1 198 ? -10.657 -12.186 40.572 1.00 51.62 198 PRO A N 1
ATOM 1528 C CA . PRO A 1 198 ? -10.862 -12.325 42.014 1.00 51.62 198 PRO A CA 1
ATOM 1529 C C . PRO A 1 198 ? -9.717 -11.677 42.818 1.00 51.62 198 PRO A C 1
ATOM 1531 O O . PRO A 1 198 ? -8.844 -12.364 43.345 1.00 51.62 198 PRO A O 1
ATOM 1534 N N . ALA A 1 199 ? -9.707 -10.344 42.896 1.00 45.91 199 ALA A N 1
ATOM 1535 C CA . ALA A 1 199 ? -8.709 -9.563 43.619 1.00 45.91 199 ALA A CA 1
ATOM 1536 C C . ALA A 1 199 ? -9.276 -8.225 44.130 1.00 45.91 199 ALA A C 1
ATOM 1538 O O . ALA A 1 199 ? -9.650 -7.367 43.339 1.00 45.91 199 ALA A O 1
ATOM 1539 N N . GLY A 1 200 ? -9.248 -8.030 45.453 1.00 43.44 200 GLY A N 1
ATOM 1540 C CA . GLY A 1 200 ? -9.267 -6.704 46.085 1.00 43.44 200 GLY A CA 1
ATOM 1541 C C . GLY A 1 200 ? -10.557 -5.888 45.961 1.00 43.44 200 GLY A C 1
ATOM 1542 O O . GLY A 1 200 ? -10.592 -4.887 45.250 1.00 43.44 200 GLY A O 1
ATOM 1543 N N . ALA A 1 201 ? -11.570 -6.222 46.762 1.00 49.53 201 ALA A N 1
ATOM 1544 C CA . ALA A 1 201 ? -12.519 -5.201 47.196 1.00 49.53 201 ALA A CA 1
ATOM 1545 C C . ALA A 1 201 ? -11.812 -4.285 48.210 1.00 49.53 201 ALA A C 1
ATOM 1547 O O . ALA A 1 201 ? -11.600 -4.715 49.335 1.00 49.53 201 ALA A O 1
ATOM 1548 N N . ASP A 1 202 ? -11.409 -3.081 47.785 1.00 49.88 202 ASP A N 1
ATOM 1549 C CA . ASP A 1 202 ? -11.067 -1.928 48.643 1.00 49.88 202 ASP A CA 1
ATOM 1550 C C . ASP A 1 202 ? -10.777 -0.686 47.770 1.00 49.88 202 ASP A C 1
ATOM 1552 O O . ASP A 1 202 ? -9.629 -0.369 47.468 1.00 49.88 202 ASP A O 1
ATOM 1556 N N . ASN A 1 203 ? -11.830 -0.002 47.302 1.00 50.41 203 ASN A N 1
ATOM 1557 C CA . ASN A 1 203 ? -11.779 1.368 46.751 1.00 50.41 203 ASN A CA 1
ATOM 1558 C C . ASN A 1 203 ? -13.207 1.941 46.608 1.00 50.41 203 ASN A C 1
ATOM 1560 O O . ASN A 1 203 ? -13.754 2.063 45.513 1.00 50.41 203 ASN A O 1
ATOM 1564 N N . ALA A 1 204 ? -13.845 2.264 47.735 1.00 51.34 204 ALA A N 1
ATOM 1565 C CA . ALA A 1 204 ? -15.137 2.953 47.749 1.00 51.34 204 ALA A CA 1
ATOM 1566 C C . ALA A 1 204 ? -14.936 4.479 47.805 1.00 51.34 204 ALA A C 1
ATOM 1568 O O . ALA A 1 204 ? -14.209 4.964 48.669 1.00 51.34 204 ALA A O 1
ATOM 1569 N N . GLY A 1 205 ? -15.610 5.238 46.930 1.00 48.34 205 GLY A N 1
ATOM 1570 C CA . GLY A 1 205 ? -15.711 6.703 47.055 1.00 48.34 205 GLY A CA 1
ATOM 1571 C C . GLY A 1 205 ? -15.605 7.525 45.767 1.00 48.34 205 GLY A C 1
ATOM 1572 O O . GLY A 1 205 ? -15.934 8.707 45.789 1.00 48.34 205 GLY A O 1
ATOM 1573 N N . GLN A 1 206 ? -15.183 6.934 44.647 1.00 49.38 206 GLN A N 1
ATOM 1574 C CA . GLN A 1 206 ? -15.107 7.623 43.355 1.00 49.38 206 GLN A CA 1
ATOM 1575 C C . GLN A 1 206 ? -16.269 7.162 42.461 1.00 49.38 206 GLN A C 1
ATOM 1577 O O . GLN A 1 206 ? -16.260 6.024 41.996 1.00 49.38 206 GLN A O 1
ATOM 1582 N N . GLU A 1 207 ? -17.260 8.021 42.196 1.00 45.41 207 GLU A N 1
ATOM 1583 C CA . GLU A 1 207 ? -18.211 7.734 41.112 1.00 45.41 207 GLU A CA 1
ATOM 1584 C C . GLU A 1 207 ? -17.455 7.709 39.771 1.00 45.41 207 GLU A C 1
ATOM 1586 O O . GLU A 1 207 ? -16.678 8.635 39.491 1.00 45.41 207 GLU A O 1
ATOM 1591 N N . PRO A 1 208 ? -17.645 6.676 38.928 1.00 53.16 208 PRO A N 1
ATOM 1592 C CA . PRO A 1 208 ? -17.038 6.643 37.608 1.00 53.16 208 PRO A CA 1
ATOM 1593 C C . PRO A 1 208 ? -17.639 7.767 36.762 1.00 53.16 208 PRO A C 1
ATOM 1595 O O . PRO A 1 208 ? -18.846 7.815 36.527 1.00 53.16 208 PRO A O 1
ATOM 1598 N N . ARG A 1 209 ? -16.791 8.692 36.294 1.00 52.84 209 ARG A N 1
ATOM 1599 C CA . ARG A 1 209 ? -17.209 9.733 35.346 1.00 52.84 209 ARG A CA 1
ATOM 1600 C C . ARG A 1 209 ? -17.803 9.038 34.113 1.00 52.84 209 ARG A C 1
ATOM 1602 O O . ARG A 1 209 ? -17.056 8.287 33.487 1.00 52.84 209 ARG A O 1
ATOM 1609 N N . PRO A 1 210 ? -19.052 9.337 33.705 1.00 54.31 210 PRO A N 1
ATOM 1610 C CA . PRO A 1 210 ? -19.649 8.726 32.523 1.00 54.31 210 PRO A CA 1
ATOM 1611 C C . PRO A 1 210 ? -18.751 8.889 31.293 1.00 54.31 210 PRO A C 1
ATOM 1613 O O . PRO A 1 210 ? -18.503 10.007 30.829 1.00 54.31 210 PRO A O 1
ATOM 1616 N N . LEU A 1 211 ? -18.235 7.771 30.778 1.00 58.50 211 LEU A N 1
ATOM 1617 C CA . LEU A 1 211 ? -17.540 7.754 29.498 1.00 58.50 211 LEU A CA 1
ATOM 1618 C C . LEU A 1 211 ? -18.587 7.862 28.380 1.00 58.50 211 LEU A C 1
ATOM 1620 O O . LEU A 1 211 ? -19.570 7.120 28.402 1.00 58.50 211 LEU A O 1
ATOM 1624 N N . PRO A 1 212 ? -18.402 8.754 27.390 1.00 59.56 212 PRO A N 1
ATOM 1625 C CA . PRO A 1 212 ? -19.355 8.903 26.298 1.00 59.56 212 PRO A CA 1
ATOM 1626 C C . PRO A 1 212 ? -19.450 7.587 25.523 1.00 59.56 212 PRO A C 1
ATOM 1628 O O . PRO A 1 212 ? -18.430 7.026 25.118 1.00 59.56 212 PRO A O 1
ATOM 1631 N N . LEU A 1 213 ? -20.669 7.078 25.338 1.00 56.34 213 LEU A N 1
ATOM 1632 C CA . LEU A 1 213 ? -20.902 5.760 24.749 1.00 56.34 213 LEU A CA 1
ATOM 1633 C C . LEU A 1 213 ? -20.556 5.770 23.250 1.00 56.34 213 LEU A C 1
ATOM 1635 O O . LEU A 1 213 ? -21.349 6.208 22.419 1.00 56.34 213 LEU A O 1
ATOM 1639 N N . ILE A 1 214 ? -19.358 5.300 22.895 1.00 61.16 214 ILE A N 1
ATOM 1640 C CA . ILE A 1 214 ? -18.878 5.279 21.511 1.00 61.16 214 ILE A CA 1
ATOM 1641 C C . ILE A 1 214 ? -19.114 3.887 20.931 1.00 61.16 214 ILE A C 1
ATOM 1643 O O . ILE A 1 214 ? -18.272 2.995 21.026 1.00 61.16 214 ILE A O 1
ATOM 1647 N N . THR A 1 215 ? -20.268 3.710 20.284 1.00 52.53 215 THR A N 1
ATOM 1648 C CA . THR A 1 215 ? -20.538 2.503 19.494 1.00 52.53 215 THR A CA 1
ATOM 1649 C C . THR A 1 215 ? -19.484 2.370 18.389 1.00 52.53 215 THR A C 1
ATOM 1651 O O . THR A 1 215 ? -19.381 3.274 17.552 1.00 52.53 215 THR A O 1
ATOM 1654 N N . PRO A 1 216 ? -18.683 1.288 18.354 1.00 51.94 216 PRO A N 1
ATOM 1655 C CA . PRO A 1 216 ? -17.635 1.149 17.355 1.00 51.94 216 PRO A CA 1
ATOM 1656 C C . PRO A 1 216 ? -18.257 1.006 15.956 1.00 51.94 216 PRO A C 1
ATOM 1658 O O . PRO A 1 216 ? -19.133 0.157 15.768 1.00 51.94 216 PRO A O 1
ATOM 1661 N N . PRO A 1 217 ? -17.818 1.786 14.948 1.00 54.81 217 PRO A N 1
ATOM 1662 C CA . PRO A 1 217 ? -18.145 1.462 13.566 1.00 54.81 217 PRO A CA 1
ATOM 1663 C C . PRO A 1 217 ? -17.539 0.088 13.214 1.00 54.81 217 PRO A C 1
ATOM 1665 O O . PRO A 1 217 ? -16.457 -0.241 13.715 1.00 54.81 217 PRO A O 1
ATOM 1668 N N . PRO A 1 218 ? -18.196 -0.720 12.361 1.00 57.50 218 PRO A N 1
ATOM 1669 C CA . PRO A 1 218 ? -17.660 -2.017 11.960 1.00 57.50 218 PRO A CA 1
ATOM 1670 C C . PRO A 1 218 ? -16.282 -1.853 11.291 1.00 57.50 218 PRO A C 1
ATOM 1672 O O . PRO A 1 218 ? -16.056 -0.857 10.594 1.00 57.50 218 PRO A O 1
ATOM 1675 N N . PRO A 1 219 ? -15.347 -2.804 11.481 1.00 64.94 219 PRO A N 1
ATOM 1676 C CA . PRO A 1 219 ? -14.010 -2.705 10.910 1.00 64.94 219 PRO A CA 1
ATOM 1677 C C . PRO A 1 219 ? -14.086 -2.679 9.380 1.00 64.94 219 PRO A C 1
ATOM 1679 O O . PRO A 1 219 ? -14.628 -3.594 8.760 1.00 64.94 219 PRO A O 1
ATOM 1682 N N . ALA A 1 220 ? -13.527 -1.628 8.778 1.00 76.25 220 ALA A N 1
ATOM 1683 C CA . ALA A 1 220 ? -13.500 -1.457 7.331 1.00 76.25 220 ALA A CA 1
ATOM 1684 C C . ALA A 1 220 ? -12.750 -2.613 6.649 1.00 76.25 220 ALA A C 1
ATOM 1686 O O . ALA A 1 220 ? -11.601 -2.904 6.990 1.00 76.25 220 ALA A O 1
ATOM 1687 N N . THR A 1 221 ? -13.391 -3.243 5.665 1.00 82.75 221 THR A N 1
ATOM 1688 C CA . THR A 1 221 ? -12.752 -4.248 4.801 1.00 82.75 221 THR A CA 1
ATOM 1689 C C . THR A 1 221 ? -11.756 -3.591 3.845 1.00 82.75 221 THR A C 1
ATOM 1691 O O . THR A 1 221 ? -11.888 -2.407 3.521 1.00 82.75 221 THR A O 1
ATOM 1694 N N . TRP A 1 222 ? -10.779 -4.351 3.329 1.00 83.94 222 TRP A N 1
ATOM 1695 C CA . TRP A 1 222 ? -9.819 -3.812 2.358 1.00 83.94 222 TRP A CA 1
ATOM 1696 C C . TRP A 1 222 ? -10.532 -3.259 1.113 1.00 83.94 222 TRP A C 1
ATOM 1698 O O . TRP A 1 222 ? -10.195 -2.170 0.655 1.00 83.94 222 TRP A O 1
ATOM 1708 N N . ALA A 1 223 ? -11.587 -3.936 0.642 1.00 85.25 223 ALA A N 1
ATOM 1709 C CA . ALA A 1 223 ? -12.417 -3.486 -0.478 1.00 85.25 223 ALA A CA 1
ATOM 1710 C C . ALA A 1 223 ? -13.053 -2.101 -0.240 1.00 85.25 223 ALA A C 1
ATOM 1712 O O . ALA A 1 223 ? -12.903 -1.217 -1.078 1.00 85.25 223 ALA A O 1
ATOM 1713 N N . GLN A 1 224 ? -13.679 -1.867 0.921 1.00 86.62 224 GLN A N 1
ATOM 1714 C CA . GLN A 1 224 ? -14.301 -0.572 1.255 1.00 86.62 224 GLN A CA 1
ATOM 1715 C C . GLN A 1 224 ? -13.294 0.584 1.341 1.00 86.62 224 GLN A C 1
ATOM 1717 O O . GLN A 1 224 ? -13.659 1.732 1.098 1.00 86.62 224 GLN A O 1
ATOM 1722 N N . LEU A 1 225 ? -12.029 0.301 1.674 1.00 89.56 225 LEU A N 1
ATOM 1723 C CA . LEU A 1 225 ? -10.961 1.304 1.633 1.00 89.56 225 LEU A CA 1
ATOM 1724 C C . LEU A 1 225 ? -10.513 1.624 0.196 1.00 89.56 225 LEU A C 1
ATOM 1726 O O . LEU A 1 225 ? -10.018 2.720 -0.042 1.00 89.56 225 LEU A O 1
ATOM 1730 N N . HIS A 1 226 ? -10.672 0.693 -0.751 1.00 89.81 226 HIS A N 1
ATOM 1731 C CA . HIS A 1 226 ? -10.286 0.881 -2.156 1.00 89.81 226 HIS A CA 1
ATOM 1732 C C . HIS A 1 226 ? -11.388 1.526 -2.998 1.00 89.81 226 HIS A C 1
ATOM 1734 O O . HIS A 1 226 ? -11.062 2.241 -3.940 1.00 89.81 226 HIS A O 1
ATOM 1740 N N . SER A 1 227 ? -12.657 1.332 -2.628 1.00 90.44 227 SER A N 1
ATOM 1741 C CA . SER A 1 227 ? -13.822 1.998 -3.224 1.00 90.44 227 SER A CA 1
ATOM 1742 C C . SER A 1 227 ? -14.262 3.271 -2.483 1.00 90.44 227 SER A C 1
ATOM 1744 O O . SER A 1 227 ? -15.365 3.768 -2.701 1.00 90.44 227 SER A O 1
ATOM 1746 N N . PHE A 1 228 ? -13.419 3.796 -1.582 1.00 90.56 228 PHE A N 1
ATOM 1747 C CA . PHE A 1 228 ? -13.660 5.018 -0.794 1.00 90.56 228 PHE A CA 1
ATOM 1748 C C . PHE A 1 228 ? -14.987 5.030 -0.005 1.00 90.56 228 PHE A C 1
ATOM 1750 O O . PHE A 1 228 ? -15.563 6.082 0.258 1.00 90.56 228 PHE A O 1
ATOM 1757 N N . GLN A 1 229 ? -15.457 3.856 0.424 1.00 86.81 229 GLN A N 1
ATOM 1758 C CA . GLN A 1 229 ? -16.659 3.682 1.253 1.00 86.81 229 GLN A CA 1
ATOM 1759 C C . GLN A 1 229 ? -16.362 3.733 2.761 1.00 86.81 229 GLN A C 1
ATOM 1761 O O . GLN A 1 229 ? -17.285 3.765 3.574 1.00 86.81 229 GLN A O 1
ATOM 1766 N N . ALA A 1 230 ? -15.086 3.708 3.155 1.00 85.62 230 ALA A N 1
ATOM 1767 C CA . ALA A 1 230 ? -14.657 3.799 4.546 1.00 85.62 230 ALA A CA 1
ATOM 1768 C C . ALA A 1 230 ? -13.320 4.545 4.684 1.00 85.62 230 ALA A C 1
ATOM 1770 O O . ALA A 1 230 ? -12.481 4.525 3.783 1.00 85.62 230 ALA A O 1
ATOM 1771 N N . LEU A 1 231 ? -13.105 5.175 5.843 1.00 84.69 231 LEU A N 1
ATOM 1772 C CA . LEU A 1 231 ? -11.847 5.852 6.167 1.00 84.69 231 LEU A CA 1
ATOM 1773 C C . LEU A 1 231 ? -10.823 4.879 6.782 1.00 84.69 231 LEU A C 1
ATOM 1775 O O . LEU A 1 231 ? -11.199 4.027 7.593 1.00 84.69 231 LEU A O 1
ATOM 1779 N N . PRO A 1 232 ? -9.520 5.011 6.461 1.00 85.19 232 PRO A N 1
ATOM 1780 C CA . PRO A 1 232 ? -8.481 4.182 7.063 1.00 85.19 232 PRO A CA 1
ATOM 1781 C C . PRO A 1 232 ? -8.393 4.314 8.589 1.00 85.19 232 PRO A C 1
ATOM 1783 O O . PRO A 1 232 ? -8.544 5.395 9.155 1.00 85.19 232 PRO A O 1
ATOM 1786 N N . SER A 1 233 ? -8.062 3.214 9.271 1.00 80.12 233 SER A N 1
ATOM 1787 C CA . SER A 1 233 ? -7.933 3.172 10.738 1.00 80.12 233 SER A CA 1
ATOM 1788 C C . SER A 1 233 ? -6.533 3.534 11.266 1.00 80.12 233 SER A C 1
ATOM 1790 O O . SER A 1 233 ? -6.309 3.492 12.480 1.00 80.12 233 SER A O 1
ATOM 1792 N N . GLN A 1 234 ? -5.585 3.863 10.380 1.00 81.75 234 GLN A N 1
ATOM 1793 C CA . GLN A 1 234 ? -4.169 4.120 10.675 1.00 81.75 234 GLN A CA 1
ATOM 1794 C C . GLN A 1 234 ? -3.704 5.418 10.001 1.00 81.75 234 GLN A C 1
ATOM 1796 O O . GLN A 1 234 ? -4.056 5.658 8.847 1.00 81.75 234 GLN A O 1
ATOM 1801 N N . ARG A 1 235 ? -2.866 6.212 10.693 1.00 85.69 235 ARG A N 1
ATOM 1802 C CA . ARG A 1 235 ? -2.354 7.521 10.230 1.00 85.69 235 ARG A CA 1
ATOM 1803 C C . ARG A 1 235 ? -1.847 7.504 8.785 1.00 85.69 235 ARG A C 1
ATOM 1805 O O . ARG A 1 235 ? -2.205 8.386 8.016 1.00 85.69 235 ARG A O 1
ATOM 1812 N N . THR A 1 236 ? -1.036 6.507 8.440 1.00 89.44 236 THR A N 1
ATOM 1813 C CA . THR A 1 236 ? -0.493 6.295 7.094 1.00 89.44 236 THR A CA 1
ATOM 1814 C C . THR A 1 236 ? -0.927 4.912 6.627 1.00 89.44 236 THR A C 1
ATOM 1816 O O . THR A 1 236 ? -0.641 3.920 7.300 1.00 89.44 236 THR A O 1
ATOM 1819 N N . THR A 1 237 ? -1.601 4.831 5.481 1.00 90.50 237 THR A N 1
ATOM 1820 C CA . THR A 1 237 ? -2.086 3.572 4.894 1.00 90.50 237 THR A CA 1
ATOM 1821 C C . THR A 1 237 ? -1.503 3.391 3.494 1.00 90.50 237 THR A C 1
ATOM 1823 O O . THR A 1 237 ? -1.452 4.332 2.704 1.00 90.50 237 THR A O 1
ATOM 1826 N N . LEU A 1 238 ? -1.003 2.185 3.209 1.00 92.06 238 LEU A N 1
ATOM 1827 C CA . LEU A 1 238 ? -0.281 1.863 1.977 1.00 92.06 238 LEU A CA 1
ATOM 1828 C C . LEU A 1 238 ? -1.194 1.094 1.016 1.00 92.06 238 LEU A C 1
ATOM 1830 O O . LEU A 1 238 ? -1.385 -0.110 1.176 1.00 92.06 238 LEU A O 1
ATOM 1834 N N . PHE A 1 239 ? -1.736 1.803 0.033 1.00 93.69 239 PHE A N 1
ATOM 1835 C CA . PHE A 1 239 ? -2.593 1.281 -1.030 1.00 93.69 239 PHE A CA 1
ATOM 1836 C C . PHE A 1 239 ? -1.759 0.710 -2.183 1.00 93.69 239 PHE A C 1
ATOM 1838 O O . PHE A 1 239 ? -0.610 1.115 -2.376 1.00 93.69 239 PHE A O 1
ATOM 1845 N N . GLN A 1 240 ? -2.331 -0.207 -2.965 1.00 94.06 240 GLN A N 1
ATOM 1846 C CA . GLN A 1 240 ? -1.756 -0.672 -4.232 1.00 94.06 240 GLN A CA 1
ATOM 1847 C C . GLN A 1 240 ? -2.599 -0.093 -5.369 1.00 94.06 240 GLN A C 1
ATOM 1849 O O . GLN A 1 240 ? -3.807 -0.302 -5.386 1.00 94.06 240 GLN A O 1
ATOM 1854 N N . VAL A 1 241 ? -2.008 0.641 -6.314 1.00 93.31 241 VAL A N 1
ATOM 1855 C CA . VAL A 1 241 ? -2.818 1.481 -7.221 1.00 93.31 241 VAL A CA 1
ATOM 1856 C C . VAL A 1 241 ? -3.743 0.684 -8.144 1.00 93.31 241 VAL A C 1
ATOM 1858 O O . VAL A 1 241 ? -4.865 1.106 -8.391 1.00 93.31 241 VAL A O 1
ATOM 1861 N N . GLY A 1 242 ? -3.334 -0.510 -8.575 1.00 90.62 242 GLY A N 1
ATOM 1862 C CA . GLY A 1 242 ? -4.179 -1.430 -9.339 1.00 90.62 242 GLY A CA 1
ATOM 1863 C C . GLY A 1 242 ? -5.266 -2.155 -8.534 1.00 90.62 242 GLY A C 1
ATOM 1864 O O . GLY A 1 242 ? -5.986 -2.945 -9.131 1.00 90.62 242 GLY A O 1
ATOM 1865 N N . GLU A 1 243 ? -5.374 -1.930 -7.218 1.00 92.19 243 GLU A N 1
ATOM 1866 C CA . GLU A 1 243 ? -6.488 -2.416 -6.382 1.00 92.19 243 GLU A CA 1
ATOM 1867 C C . GLU A 1 243 ? -7.547 -1.324 -6.128 1.00 92.19 243 GLU A C 1
ATOM 1869 O O . GLU A 1 243 ? -8.593 -1.641 -5.576 1.00 92.19 243 GLU A O 1
ATOM 1874 N N . ILE A 1 244 ? -7.296 -0.052 -6.487 1.00 93.81 244 ILE A N 1
ATOM 1875 C CA . ILE A 1 244 ? -8.199 1.083 -6.199 1.00 93.81 244 ILE A CA 1
ATOM 1876 C C . ILE A 1 244 ? -9.421 1.040 -7.125 1.00 93.81 244 ILE A C 1
ATOM 1878 O O . ILE A 1 244 ? -9.259 0.972 -8.341 1.00 93.81 244 ILE A O 1
ATOM 1882 N N . ASP A 1 245 ? -10.626 1.133 -6.569 1.00 93.19 245 ASP A N 1
ATOM 1883 C CA . ASP A 1 245 ? -11.900 0.999 -7.285 1.00 93.19 245 ASP A CA 1
ATOM 1884 C C . ASP A 1 245 ? -12.656 2.339 -7.305 1.00 93.19 245 ASP A C 1
ATOM 1886 O O . ASP A 1 245 ? -13.655 2.542 -6.618 1.00 93.19 245 ASP A O 1
ATOM 1890 N N . ASP A 1 246 ? -12.115 3.295 -8.064 1.00 93.25 246 ASP A N 1
ATOM 1891 C CA . ASP A 1 246 ? -12.714 4.612 -8.309 1.00 93.25 246 ASP A CA 1
ATOM 1892 C C . ASP A 1 246 ? -12.524 5.031 -9.771 1.00 93.25 246 ASP A C 1
ATOM 1894 O O . ASP A 1 246 ? -11.462 4.814 -10.355 1.00 93.25 246 ASP A O 1
ATOM 1898 N N . GLY A 1 247 ? -13.543 5.668 -10.351 1.00 92.88 247 GLY A N 1
ATOM 1899 C CA . GLY A 1 247 ? -13.555 6.065 -11.759 1.00 92.88 247 GLY A CA 1
ATOM 1900 C C . GLY A 1 247 ? -12.576 7.193 -12.099 1.00 92.88 247 GLY A C 1
ATOM 1901 O O . GLY A 1 247 ? -11.925 7.125 -13.142 1.00 92.88 247 GLY A O 1
ATOM 1902 N N . GLU A 1 248 ? -12.425 8.199 -11.226 1.00 92.06 248 GLU A N 1
ATOM 1903 C CA . GLU A 1 248 ? -11.485 9.315 -11.438 1.00 92.06 248 GLU A CA 1
ATOM 1904 C C . GLU A 1 248 ? -10.035 8.790 -11.395 1.00 92.06 248 GLU A C 1
ATOM 1906 O O . GLU A 1 248 ? -9.230 9.050 -12.294 1.00 92.06 248 GLU A O 1
ATOM 1911 N N . VAL A 1 249 ? -9.714 7.976 -10.383 1.00 94.56 249 VAL A N 1
ATOM 1912 C CA . VAL A 1 249 ? -8.384 7.383 -10.194 1.00 94.56 249 VAL A CA 1
ATOM 1913 C C . VAL A 1 249 ? -8.062 6.327 -11.262 1.00 94.56 249 VAL A C 1
ATOM 1915 O O . VAL A 1 249 ? -6.956 6.344 -11.807 1.00 94.56 249 VAL A O 1
ATOM 1918 N N . GLN A 1 250 ? -8.994 5.438 -11.628 1.00 94.31 250 GLN A N 1
ATOM 1919 C CA . GLN A 1 250 ? -8.759 4.444 -12.686 1.00 94.31 250 GLN A CA 1
ATOM 1920 C C . GLN A 1 250 ? -8.624 5.078 -14.076 1.00 94.31 250 GLN A C 1
ATOM 1922 O O . GLN A 1 250 ? -7.839 4.572 -14.879 1.00 94.31 250 GLN A O 1
ATOM 1927 N N . ALA A 1 251 ? -9.300 6.193 -14.373 1.00 94.38 251 ALA A N 1
ATOM 1928 C CA . ALA A 1 251 ? -9.055 6.928 -15.615 1.00 94.38 251 ALA A CA 1
ATOM 1929 C C . ALA A 1 251 ? -7.591 7.403 -15.689 1.00 94.38 251 ALA A C 1
ATOM 1931 O O . ALA A 1 251 ? -6.877 7.074 -16.639 1.00 94.38 251 ALA A O 1
ATOM 1932 N N . LEU A 1 252 ? -7.101 8.072 -14.636 1.00 94.56 252 LEU A N 1
ATOM 1933 C CA . LEU A 1 252 ? -5.711 8.538 -14.552 1.00 94.56 252 LEU A CA 1
ATOM 1934 C C . LEU A 1 252 ? -4.685 7.391 -14.621 1.00 94.56 252 LEU A C 1
ATOM 1936 O O . LEU A 1 252 ? -3.644 7.539 -15.261 1.00 94.56 252 LEU A O 1
ATOM 1940 N N . LEU A 1 253 ? -4.967 6.248 -13.983 1.00 93.75 253 LEU A N 1
ATOM 1941 C CA . LEU A 1 253 ? -4.056 5.097 -13.912 1.00 93.75 253 LEU A CA 1
ATOM 1942 C C . LEU A 1 253 ? -3.963 4.265 -15.201 1.00 93.75 253 LEU A C 1
ATOM 1944 O O . LEU A 1 253 ? -3.004 3.491 -15.324 1.00 93.75 253 LEU A O 1
ATOM 1948 N N . ASN A 1 254 ? -4.932 4.381 -16.117 1.00 93.81 254 ASN A N 1
ATOM 1949 C CA . ASN A 1 254 ? -4.995 3.607 -17.365 1.00 93.81 254 ASN A CA 1
ATOM 1950 C C . ASN A 1 254 ? -4.756 4.434 -18.640 1.00 93.81 254 ASN A C 1
ATOM 1952 O O . ASN A 1 254 ? -4.472 3.843 -19.681 1.00 93.81 254 ASN A O 1
ATOM 1956 N N . ASP A 1 255 ? -4.841 5.764 -18.571 1.00 93.31 255 ASP A N 1
ATOM 1957 C CA . ASP A 1 255 ? -4.485 6.672 -19.667 1.00 93.31 255 ASP A CA 1
ATOM 1958 C C . ASP A 1 255 ? -3.016 6.488 -20.097 1.00 93.31 255 ASP A C 1
ATOM 1960 O O . ASP A 1 255 ? -2.087 6.571 -19.289 1.00 93.31 255 ASP A O 1
ATOM 1964 N N . ALA A 1 256 ? -2.807 6.255 -21.396 1.00 90.94 256 ALA A N 1
ATOM 1965 C CA . ALA A 1 256 ? -1.489 6.014 -21.968 1.00 90.94 256 ALA A CA 1
ATOM 1966 C C . ALA A 1 256 ? -0.553 7.232 -21.918 1.00 90.94 256 ALA A C 1
ATOM 1968 O O . ALA A 1 256 ? 0.660 7.054 -21.820 1.00 90.94 256 ALA A O 1
ATOM 1969 N N . SER A 1 257 ? -1.098 8.452 -21.927 1.00 91.19 257 SER A N 1
ATOM 1970 C CA . SER A 1 257 ? -0.320 9.693 -21.820 1.00 91.19 257 SER A CA 1
ATOM 1971 C C . SER A 1 257 ? 0.267 9.920 -20.418 1.00 91.19 257 SER A C 1
ATOM 1973 O O . SER A 1 257 ? 1.221 10.680 -20.249 1.00 91.19 257 SER A O 1
ATOM 1975 N N . ASN A 1 258 ? -0.259 9.215 -19.410 1.00 91.75 258 ASN A N 1
ATOM 1976 C CA . ASN A 1 258 ? 0.194 9.300 -18.026 1.00 91.75 258 ASN A CA 1
ATOM 1977 C C . ASN A 1 258 ? 1.368 8.361 -17.698 1.00 91.75 258 ASN A C 1
ATOM 1979 O O . ASN A 1 258 ? 1.930 8.476 -16.602 1.00 91.75 258 ASN A O 1
ATOM 1983 N N . PHE A 1 259 ? 1.755 7.453 -18.602 1.00 92.81 259 PHE A N 1
ATOM 1984 C CA . PHE A 1 259 ? 2.900 6.555 -18.417 1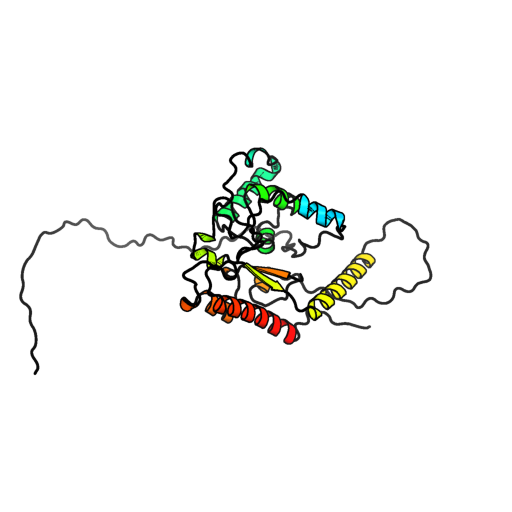.00 92.81 259 PHE A CA 1
ATOM 1985 C C . PHE A 1 259 ? 4.232 7.253 -18.737 1.00 92.81 259 PHE A C 1
ATOM 1987 O O . PHE A 1 259 ? 4.308 8.112 -19.608 1.00 92.81 259 PHE A O 1
ATOM 1994 N N . SER A 1 260 ? 5.297 6.869 -18.033 1.00 89.62 260 SER A N 1
ATOM 1995 C CA . SER A 1 260 ? 6.658 7.359 -18.273 1.00 89.62 260 SER A CA 1
ATOM 1996 C C . SER A 1 260 ? 7.470 6.339 -19.068 1.00 89.62 260 SER A C 1
ATOM 1998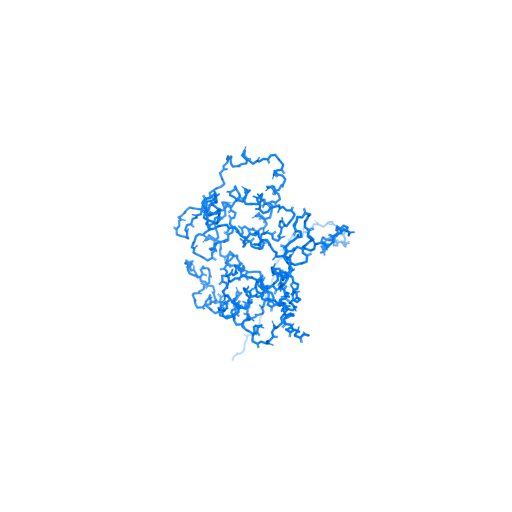 O O . SER A 1 260 ? 7.537 5.170 -18.688 1.00 89.62 260 SER A O 1
ATOM 2000 N N . GLU A 1 261 ? 8.146 6.795 -20.125 1.00 82.31 261 GLU A N 1
ATOM 2001 C CA . GLU A 1 261 ? 9.103 5.992 -20.905 1.00 82.31 261 GLU A CA 1
ATOM 2002 C C . GLU A 1 261 ? 10.329 5.569 -20.077 1.00 82.31 261 GLU A C 1
ATOM 2004 O O . GLU A 1 261 ? 10.950 4.543 -20.346 1.00 82.31 261 GLU A O 1
ATOM 2009 N N . SER A 1 262 ? 10.675 6.355 -19.050 1.00 85.44 262 SER A N 1
ATOM 2010 C CA . SER A 1 262 ? 11.797 6.095 -18.145 1.00 85.44 262 SER A CA 1
ATOM 2011 C C . SER A 1 262 ? 11.325 5.936 -16.700 1.00 85.44 262 SER A C 1
ATOM 2013 O O . SER A 1 262 ? 10.475 6.684 -16.210 1.00 85.44 262 SER A O 1
ATOM 2015 N N . LEU A 1 263 ? 11.879 4.947 -15.999 1.00 88.38 263 LEU A N 1
ATOM 2016 C CA . LEU A 1 263 ? 11.475 4.618 -14.637 1.00 88.38 263 LEU A CA 1
ATOM 2017 C C . LEU A 1 263 ? 12.039 5.631 -13.622 1.00 88.38 263 LEU A C 1
ATOM 2019 O O . LEU A 1 263 ? 13.244 5.682 -13.375 1.00 88.38 263 LEU A O 1
ATOM 2023 N N . CYS A 1 264 ? 11.159 6.393 -12.975 1.00 88.88 264 CYS A N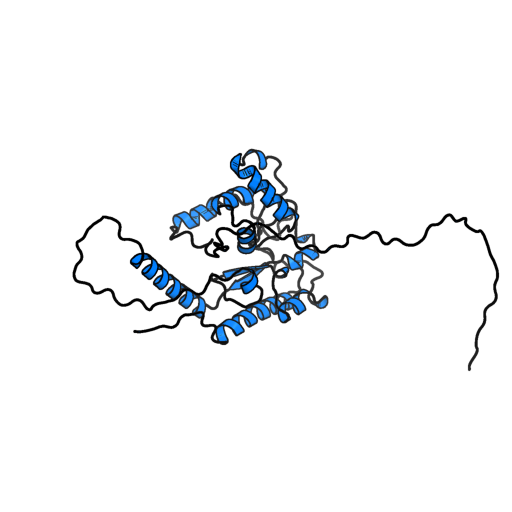 1
ATOM 2024 C CA . CYS A 1 264 ? 11.521 7.392 -11.966 1.00 88.88 264 CYS A CA 1
ATOM 2025 C C . CYS A 1 264 ? 11.467 6.817 -10.535 1.00 88.88 264 CYS A C 1
ATOM 2027 O O . CYS A 1 264 ? 10.530 6.099 -10.197 1.00 88.88 264 CYS A O 1
ATOM 2029 N N . GLU A 1 265 ? 12.379 7.194 -9.627 1.00 89.81 265 GLU A N 1
ATOM 2030 C CA . GLU A 1 265 ? 12.273 6.773 -8.212 1.00 89.81 265 GLU A CA 1
ATOM 2031 C C . GLU A 1 265 ? 11.016 7.345 -7.519 1.00 89.81 265 GLU A C 1
ATOM 2033 O O . GLU A 1 265 ? 10.405 6.683 -6.682 1.00 89.81 265 GLU A O 1
ATOM 2038 N N . ALA A 1 266 ? 10.589 8.560 -7.876 1.00 88.44 266 ALA A N 1
ATOM 2039 C CA . ALA A 1 266 ? 9.466 9.237 -7.218 1.00 88.44 266 ALA A CA 1
ATOM 2040 C C . ALA A 1 266 ? 8.076 8.836 -7.755 1.00 88.44 266 ALA A C 1
ATOM 2042 O O . ALA A 1 266 ? 7.088 8.957 -7.025 1.00 88.44 266 ALA A O 1
ATOM 2043 N N . ALA A 1 267 ? 7.997 8.391 -9.016 1.00 89.62 267 ALA A N 1
ATOM 2044 C CA . ALA A 1 267 ? 6.743 8.132 -9.738 1.00 89.62 267 ALA A CA 1
ATOM 2045 C C . ALA A 1 267 ? 6.659 6.748 -10.414 1.00 89.62 267 ALA A C 1
ATOM 2047 O O . ALA A 1 267 ? 5.582 6.322 -10.831 1.00 89.62 267 ALA A O 1
ATOM 2048 N N . GLY A 1 268 ? 7.768 6.010 -10.475 1.00 92.62 268 GLY A N 1
ATOM 2049 C CA . GLY A 1 268 ? 7.854 4.716 -11.143 1.00 92.62 268 GLY A CA 1
ATOM 2050 C C . GLY A 1 268 ? 7.626 4.823 -12.642 1.00 92.62 268 GLY A C 1
ATOM 2051 O O . GLY A 1 268 ? 8.314 5.576 -13.327 1.00 92.62 268 GLY A O 1
ATOM 2052 N N . TRP A 1 269 ? 6.663 4.042 -13.121 1.00 94.44 269 TRP A N 1
ATOM 2053 C CA . TRP A 1 269 ? 6.220 3.957 -14.511 1.00 94.44 269 TRP A CA 1
ATOM 2054 C C . TRP A 1 269 ? 5.168 5.015 -14.890 1.00 94.44 269 TRP A C 1
ATOM 2056 O O . TRP A 1 269 ? 4.655 4.990 -16.006 1.00 94.44 269 TRP A O 1
ATOM 2066 N N . TYR A 1 270 ? 4.832 5.936 -13.983 1.00 94.62 270 TYR A N 1
ATOM 2067 C CA . TYR A 1 270 ? 3.966 7.089 -14.245 1.00 94.62 270 TYR A CA 1
ATOM 2068 C C . TYR A 1 270 ? 4.801 8.367 -14.382 1.00 94.62 270 TYR A C 1
ATOM 2070 O O . TYR A 1 270 ? 5.867 8.490 -13.773 1.00 94.62 270 TYR A O 1
ATOM 2078 N N . THR A 1 271 ? 4.325 9.338 -15.163 1.00 94.75 271 THR A N 1
ATOM 2079 C CA . THR A 1 271 ? 4.949 10.668 -15.219 1.00 94.75 271 THR A CA 1
ATOM 2080 C C . THR A 1 271 ? 4.826 11.378 -13.857 1.00 94.75 271 THR A C 1
ATOM 2082 O O . THR A 1 271 ? 3.869 11.143 -13.113 1.00 94.75 271 THR A O 1
ATOM 2085 N N . PRO A 1 272 ? 5.765 12.267 -13.469 1.00 93.88 272 PRO A N 1
ATOM 2086 C CA . PRO A 1 272 ? 5.690 12.949 -12.172 1.00 93.88 272 PRO A CA 1
ATOM 2087 C C . PRO A 1 272 ? 4.414 13.784 -11.980 1.00 93.88 272 PRO A C 1
ATOM 2089 O O . PRO A 1 272 ? 3.908 13.878 -10.861 1.00 93.88 272 PRO A O 1
ATOM 2092 N N . SER A 1 273 ? 3.880 14.354 -13.065 1.00 94.12 273 SER A N 1
ATOM 2093 C CA . SER A 1 273 ? 2.612 15.088 -13.097 1.00 94.12 273 SER A CA 1
ATOM 2094 C C . SER A 1 273 ? 1.412 14.167 -12.880 1.00 94.12 273 SER A C 1
ATOM 2096 O O . SER A 1 273 ? 0.625 14.422 -11.967 1.00 94.12 273 SER A O 1
ATOM 2098 N N . SER A 1 274 ? 1.292 13.073 -13.642 1.00 94.12 274 SER A N 1
ATOM 2099 C CA . SER A 1 274 ? 0.175 12.132 -13.498 1.00 94.12 274 SER A CA 1
ATOM 2100 C C . SER A 1 274 ? 0.185 11.434 -12.140 1.00 94.12 274 SER A C 1
ATOM 2102 O O . SER A 1 274 ? -0.849 11.330 -11.487 1.00 94.12 274 SER A O 1
ATOM 2104 N N . TRP A 1 275 ? 1.362 11.059 -11.633 1.00 95.56 275 TRP A N 1
ATOM 2105 C CA . TRP A 1 275 ? 1.503 10.489 -10.296 1.00 95.56 275 TRP A CA 1
ATOM 2106 C C . TRP A 1 275 ? 1.109 11.484 -9.197 1.00 95.56 275 TRP A C 1
ATOM 2108 O O . TRP A 1 275 ? 0.551 11.089 -8.171 1.00 95.56 275 TRP A O 1
ATOM 2118 N N . SER A 1 276 ? 1.358 12.782 -9.400 1.00 95.50 276 SER A N 1
ATOM 2119 C CA . SER A 1 276 ? 0.844 13.836 -8.519 1.00 95.50 276 SER A CA 1
ATOM 2120 C C . SER A 1 276 ? -0.685 13.922 -8.581 1.00 95.50 276 SER A C 1
ATOM 2122 O O . SER A 1 276 ? -1.329 13.919 -7.533 1.00 95.50 276 SER A O 1
ATOM 2124 N N . ALA A 1 277 ? -1.269 13.901 -9.784 1.00 95.81 277 ALA A N 1
ATOM 2125 C CA . ALA A 1 277 ? -2.718 13.917 -9.991 1.00 95.81 277 ALA A CA 1
ATOM 2126 C C . ALA A 1 277 ? -3.421 12.695 -9.370 1.00 95.81 277 ALA A C 1
ATOM 2128 O O . ALA A 1 277 ? -4.418 12.863 -8.678 1.00 95.81 277 ALA A O 1
ATOM 2129 N N . VAL A 1 278 ? -2.867 11.485 -9.513 1.00 96.31 278 VAL A N 1
ATOM 2130 C CA . VAL A 1 278 ? -3.374 10.257 -8.868 1.00 96.31 278 VAL A CA 1
ATOM 2131 C C . VAL A 1 278 ? -3.391 10.404 -7.343 1.00 96.31 278 VAL A C 1
ATOM 2133 O O . VAL A 1 278 ? -4.403 10.119 -6.707 1.00 96.31 278 VAL A O 1
ATOM 2136 N N . LYS A 1 279 ? -2.303 10.898 -6.734 1.00 95.44 279 LYS A N 1
ATOM 2137 C CA . LYS A 1 279 ? -2.257 11.149 -5.280 1.00 95.44 279 LYS A CA 1
ATOM 2138 C C . LYS A 1 279 ? -3.253 12.226 -4.845 1.00 95.44 279 LYS A C 1
ATOM 2140 O O . LYS A 1 279 ? -3.870 12.072 -3.794 1.00 95.44 279 LYS A O 1
ATOM 2145 N N . ALA A 1 280 ? -3.427 13.281 -5.642 1.00 95.75 280 ALA A N 1
ATOM 2146 C CA . ALA A 1 280 ? -4.410 14.329 -5.386 1.00 95.75 280 ALA A CA 1
ATOM 2147 C C . ALA A 1 280 ? -5.852 13.804 -5.484 1.00 95.75 280 ALA A C 1
ATOM 2149 O O . ALA A 1 280 ? -6.651 14.114 -4.609 1.00 95.75 280 ALA A O 1
ATOM 2150 N N . ALA A 1 281 ? -6.168 12.960 -6.471 1.00 96.06 281 ALA A N 1
ATOM 2151 C CA . ALA A 1 281 ? -7.480 12.332 -6.624 1.00 96.06 281 ALA A CA 1
ATOM 2152 C C . ALA A 1 281 ? -7.805 11.395 -5.447 1.00 96.06 281 ALA A C 1
ATOM 2154 O O . ALA A 1 281 ? -8.842 11.554 -4.810 1.00 96.06 281 ALA A O 1
ATOM 2155 N N . VAL A 1 282 ? -6.883 10.501 -5.063 1.00 95.88 282 VAL A N 1
ATOM 2156 C CA . VAL A 1 282 ? -7.045 9.633 -3.875 1.00 95.88 282 VAL A CA 1
ATOM 2157 C C . VAL A 1 282 ? -7.245 10.459 -2.596 1.00 95.88 282 VAL A C 1
ATOM 2159 O O . VAL A 1 282 ? -8.120 10.151 -1.786 1.00 95.88 282 VAL A O 1
ATOM 2162 N N . ALA A 1 283 ? -6.472 11.535 -2.415 1.00 94.38 283 ALA A N 1
ATOM 2163 C CA . ALA A 1 283 ? -6.634 12.432 -1.273 1.00 94.38 283 ALA A CA 1
ATOM 2164 C C . ALA A 1 283 ? -7.964 13.205 -1.313 1.00 94.38 283 ALA A C 1
ATOM 2166 O O . ALA A 1 283 ? -8.583 13.388 -0.267 1.00 94.38 283 ALA A O 1
ATOM 2167 N N . ALA A 1 284 ? -8.429 13.611 -2.498 1.00 94.56 284 ALA A N 1
ATOM 2168 C CA . ALA A 1 284 ? -9.709 14.282 -2.687 1.00 94.56 284 ALA A CA 1
ATOM 2169 C C . ALA A 1 284 ? -10.895 13.347 -2.423 1.00 94.56 284 ALA A C 1
ATOM 2171 O O . ALA A 1 284 ? -11.853 13.786 -1.805 1.00 94.56 284 ALA A O 1
ATOM 2172 N N . GLN A 1 285 ? -10.839 12.068 -2.809 1.00 93.75 285 GLN A N 1
ATOM 2173 C CA . GLN A 1 285 ? -11.905 11.101 -2.509 1.00 93.75 285 GLN A CA 1
ATOM 2174 C C . GLN A 1 285 ? -12.034 10.843 -0.995 1.00 93.75 285 GLN A C 1
ATOM 2176 O O . GLN A 1 285 ? -13.134 10.929 -0.447 1.00 93.75 285 GLN A O 1
ATOM 2181 N N . PHE A 1 286 ? -10.922 10.641 -0.273 1.00 91.69 286 PHE A N 1
ATOM 2182 C CA . PHE A 1 286 ? -10.969 10.590 1.197 1.00 91.69 286 PHE A CA 1
ATOM 2183 C C . PHE A 1 286 ? -11.348 11.942 1.833 1.00 91.69 286 PHE A C 1
ATOM 2185 O O . PHE A 1 286 ? -11.983 11.954 2.886 1.00 91.69 286 PHE A O 1
ATOM 2192 N N . GLY A 1 287 ? -11.020 13.068 1.190 1.00 90.88 287 GLY A N 1
ATOM 2193 C CA . GLY A 1 287 ? -11.481 14.408 1.567 1.00 90.88 287 GLY A CA 1
ATOM 2194 C C . GLY A 1 287 ? -13.003 14.537 1.486 1.00 90.88 287 GLY A C 1
ATOM 2195 O O . GLY A 1 287 ? -13.633 14.786 2.508 1.00 90.88 287 GLY A O 1
ATOM 2196 N N . LYS A 1 288 ? -13.605 14.232 0.322 1.00 90.94 288 LYS A N 1
ATOM 2197 C CA . LYS A 1 288 ? -15.065 14.145 0.113 1.00 90.94 288 LYS A CA 1
ATOM 2198 C C . LYS A 1 288 ? -15.719 13.300 1.221 1.00 90.94 288 LYS A C 1
ATOM 2200 O O . LYS A 1 288 ? -16.734 13.708 1.778 1.00 90.94 288 LYS A O 1
ATOM 2205 N N . LEU A 1 289 ? -15.121 12.160 1.587 1.00 87.69 289 LEU A N 1
ATOM 2206 C CA . LEU A 1 289 ? -15.631 11.285 2.648 1.00 87.69 289 LEU A CA 1
ATOM 2207 C C . LEU A 1 289 ? -15.563 11.933 4.048 1.00 87.69 289 LEU A C 1
ATOM 2209 O O . LEU A 1 289 ? -16.555 11.899 4.771 1.00 87.69 289 LEU A O 1
ATOM 2213 N N . ILE A 1 290 ? -14.456 12.583 4.423 1.00 85.75 290 ILE A N 1
ATOM 2214 C CA . ILE A 1 290 ? -14.347 13.338 5.689 1.00 85.75 290 ILE A CA 1
ATOM 2215 C C . ILE A 1 290 ? -15.343 14.515 5.723 1.00 85.75 290 ILE A C 1
ATOM 2217 O O . ILE A 1 290 ? -16.083 14.670 6.698 1.00 85.75 290 ILE A O 1
ATOM 2221 N N . ASP A 1 291 ? -15.392 15.311 4.654 1.00 84.62 291 ASP A N 1
ATOM 2222 C CA . ASP A 1 291 ? -16.158 16.562 4.566 1.00 84.62 291 ASP A CA 1
ATOM 2223 C C . ASP A 1 291 ? -17.670 16.336 4.428 1.00 84.62 291 ASP A C 1
ATOM 2225 O O . ASP A 1 291 ? -18.460 17.139 4.923 1.00 84.62 291 ASP A O 1
ATOM 2229 N N . SER A 1 292 ? -18.094 15.212 3.833 1.00 80.75 292 SER A N 1
ATOM 2230 C CA . SER A 1 292 ? -19.509 14.798 3.745 1.00 80.75 292 SER A CA 1
ATOM 2231 C C . SER A 1 292 ? -20.188 14.576 5.099 1.00 80.75 292 SER A C 1
ATOM 2233 O O . SER A 1 292 ? -21.389 14.310 5.157 1.00 80.75 292 SER A O 1
ATOM 2235 N N . GLY A 1 293 ? -19.431 14.642 6.196 1.00 64.00 293 GLY A N 1
ATOM 2236 C CA . GLY A 1 293 ? -19.925 14.262 7.503 1.00 64.00 293 GLY A CA 1
ATOM 2237 C C . GLY A 1 293 ? -20.128 12.755 7.593 1.00 64.00 293 GLY A C 1
ATOM 2238 O O . GLY A 1 293 ? -21.115 12.326 8.196 1.00 64.00 293 GLY A O 1
ATOM 2239 N N . PHE A 1 294 ? -19.178 11.957 7.070 1.00 57.38 294 PHE A N 1
ATOM 2240 C CA . PHE A 1 294 ? -19.031 10.529 7.391 1.00 57.38 294 PHE A CA 1
ATOM 2241 C C . PHE A 1 294 ? -18.572 10.350 8.850 1.00 57.38 294 PHE A C 1
ATOM 2243 O O . PHE A 1 294 ? -17.541 9.767 9.193 1.00 57.38 294 PHE A O 1
ATOM 2250 N N . ASN A 1 295 ? -19.425 10.852 9.736 1.00 48.59 295 ASN A N 1
ATOM 2251 C CA . ASN A 1 295 ? -19.742 10.236 10.994 1.00 48.59 295 ASN A CA 1
ATOM 2252 C C . ASN A 1 295 ? -20.038 8.746 10.732 1.00 48.59 295 ASN A C 1
ATOM 2254 O O . ASN A 1 295 ? -21.187 8.341 10.556 1.00 48.59 295 ASN A O 1
ATOM 2258 N N . GLY A 1 296 ? -19.001 7.910 10.851 1.00 44.53 296 GLY A N 1
ATOM 2259 C CA . GLY A 1 296 ? -19.181 6.656 11.585 1.00 44.53 296 GLY A CA 1
ATOM 2260 C C . GLY A 1 296 ? -19.861 6.958 12.929 1.00 44.53 296 GLY A C 1
ATOM 2261 O O . GLY A 1 296 ? -19.864 8.111 13.354 1.00 44.53 296 GLY A O 1
ATOM 2262 N N . HIS A 1 297 ? -20.470 5.963 13.578 1.00 41.97 297 HIS A N 1
ATOM 2263 C CA . HIS A 1 297 ? -21.472 6.139 14.648 1.00 41.97 297 HIS A CA 1
ATOM 2264 C C . HIS A 1 297 ? -20.952 6.743 15.985 1.00 41.97 297 HIS A C 1
ATOM 2266 O O . HIS A 1 297 ? -21.162 6.207 17.067 1.00 41.97 297 HIS A O 1
ATOM 2272 N N . PHE A 1 298 ? -20.344 7.926 15.926 1.00 49.19 298 PHE A N 1
ATOM 2273 C CA . PHE A 1 298 ? -19.913 8.795 17.013 1.00 49.19 298 PHE A CA 1
ATOM 2274 C C . PHE A 1 298 ? -21.053 9.736 17.410 1.00 49.19 298 PHE A C 1
ATOM 2276 O O . PHE A 1 298 ? -20.901 10.958 17.469 1.00 49.19 298 PHE A O 1
ATOM 2283 N N . ARG A 1 299 ? -22.234 9.163 17.676 1.00 38.81 299 ARG A N 1
ATOM 2284 C CA . ARG A 1 299 ? -23.251 9.883 18.440 1.00 38.81 299 ARG A CA 1
ATOM 2285 C C . ARG A 1 299 ? -22.726 10.007 19.864 1.00 38.81 299 ARG A C 1
ATOM 2287 O O . ARG A 1 299 ? -22.755 9.040 20.612 1.00 38.81 299 ARG A O 1
ATOM 2294 N N . TRP A 1 300 ? -22.280 11.202 20.233 1.00 36.09 300 TRP A N 1
ATOM 2295 C CA . TRP A 1 300 ? -22.010 11.565 21.621 1.00 36.09 300 TRP A CA 1
ATOM 2296 C C . TRP A 1 300 ? -23.349 11.649 22.367 1.00 36.09 300 TRP A C 1
ATOM 2298 O O . TRP A 1 300 ? -23.891 12.732 22.572 1.00 36.09 300 TRP A O 1
ATOM 2308 N N . THR A 1 301 ? -23.936 10.499 22.710 1.00 35.44 301 THR A N 1
ATOM 2309 C CA . THR A 1 301 ? -25.134 10.439 23.552 1.00 35.44 301 THR A CA 1
ATOM 2310 C C . THR A 1 301 ? -24.735 10.731 24.990 1.00 35.44 301 THR A C 1
ATOM 2312 O O . THR A 1 301 ? -24.400 9.825 25.752 1.00 35.44 301 THR A O 1
ATOM 2315 N N . THR A 1 302 ? -24.755 12.012 25.346 1.00 32.03 302 THR A N 1
ATOM 2316 C CA . THR A 1 302 ? -24.893 12.440 26.737 1.00 32.03 302 THR A CA 1
ATOM 2317 C C . THR A 1 302 ? -26.324 12.138 27.179 1.00 32.03 302 THR A C 1
ATOM 2319 O O . THR A 1 302 ? -27.241 12.898 26.855 1.00 32.03 302 THR A O 1
ATOM 2322 N N . SER A 1 303 ? -26.491 11.002 27.852 1.00 33.47 303 SER A N 1
ATOM 2323 C CA . SER A 1 303 ? -27.641 10.713 28.717 1.00 33.47 303 SER A CA 1
ATOM 2324 C C . SER A 1 303 ? -27.329 11.158 30.142 1.00 33.47 303 SER A C 1
ATOM 2326 O O . SER A 1 303 ? -26.134 11.074 30.508 1.00 33.47 303 SER A O 1
#

Radius of gyration: 28.02 Å; chains: 1; bounding box: 49×53×115 Å

Sequence (303 aa):
MQYVQSDTRPCEAASLPSDAIPGALPPGFDREPLCTLPPAFLRGPVYEFYHTAAASLQERRARQRSSNVTSIRFSDPQTPRVAGQGASSVPEALRPALAQLSLLLDAKPVWTPASLMEKIAPLPASDAAALLPHLCYKFRSGPWKGAWVRRAYDPRAHPEARRLQTLAYELPEAWWQRLVEVKAVQKAQAAEEAPAGPAGADNAGQEPRPLPLITPPPPATWAQLHSFQALPSQRTTLFQVGEIDDGEVQALLNDASNFSESLCEAAGWYTPSSWSAVKAAVAAQFGKLIDSGFNGHFRWTTS

Secondary structure (DSSP, 8-state):
---------------------------------------S------TTTT--TT--HHHHHHHHHS----EE-TT-SS-----TTSGGGS-GGGHHHHHHHHHHHHH-SEE-HHHHHHHTTTS-HHHHHHHHHHHEEEESSSTTBT-EEETT--TTS-GGGGGG-EEEEE--HHHHHHHHHHHHHHHHHHHHSS---S------S-PPP-----PPPPPPPHHHHHTTSS--SSSEEEEEGGG---HHHHHHHH-GGGEEEEEETTTEEE-HHHHHHHHHHHHHHHHHHHHTT---S------

Foldseek 3Di:
DDDDDDDDDDDDDDDDDDDDDDDDDPDDPDPDDDDDDDDDDPPDLALCLVCPPDQDPVRVVVLVVPQLAAEEEPPDPDFAAQDPCLVVPQDPVCVVVLVVLLVVCVVPFKAAPSRVCNVVVVDDPVSVSVNLSNQFHAYCFFQRHRITGGHPDDLLVPLVCLLQGKDKDFDDPVVVVVLVVLVVLVVVVCVVPPPDDPDDDDDPDDDPDDRQDQDDQGRDDPLCLLALVDDDSDRIDMDRQNSRDDDQLVVLSPDPVQADPHADRCNGRGDPVSSVVNNVVSNVSNVCCVVVPPPPPPPRPPD